Protein AF-A0A7S0AFQ0-F1 (afdb_monomer_lite)

InterPro domains:
  IPR011057 Mss4-like superfamily [SSF51316] (82-168)

Sequence (313 aa):
MTTTLLPALLSLLVLAADVSAAGQQQCYGIDPQPDLVNFLGAELSYDTADHICCHNHRLAEYRGYLEAPEVRLFDKLDPTVEHVFYDSVCGLPLFVAPRGRTFEEFQEESIHHGWPSFRPAEIISENVIIHDDGRMESRCKTHLGHNLPKGGVDRYCIDLVCIAGAPLTTDDAMYKSLVSAGAPIGVVEQDDMMNGSGGDGDMNDPYEKGNLGGVITADQLDTETYVSSAEEFSGKYNDWKRNVAIAAATVGSLLVVLFAFFCFRKKCSKKKKPDNAGMAARKSVVAVGEEEGKMLPEETNDDSSGTHSNEDV

Foldseek 3Di:
DDDDDDDPPPPPPPPPVPPDDPPQAALSPFAFDPCLCCQLNAGDDSVQLRCQFGVDQPDAPDFQPCVPPSRVPLVSDDQVAWDFFAFRGQQFTFWTPDDPDGSVVQVVVCNVRRARKDFLFTGQVLQWDQDLVQWIAGLSNTTFQGFDDDPQFTIGGGHSSRRRHHFDDPPDPSVVVCVVSVRQQDPPPPPPVPDDDDDPDDPDDPPPPDDPDHGQGPVRDDPVPDGRPGDRGPVSDPCVVVVVVVVVVVVVVVVVVVVVVVVVVVVVVVPDDDDDDDDDDDDDDDDDDDDDDDDDDDDYYDDDDDDDDDDDD

Structure (mmCIF, N/CA/C/O backbone):
data_AF-A0A7S0AFQ0-F1
#
_entry.id   AF-A0A7S0AFQ0-F1
#
loop_
_atom_site.group_PDB
_atom_site.id
_atom_site.type_symbol
_atom_site.label_atom_id
_atom_site.label_alt_id
_atom_site.label_comp_id
_atom_site.label_asym_id
_atom_site.label_entity_id
_atom_site.label_seq_id
_atom_site.pdbx_PDB_ins_code
_atom_site.Cartn_x
_atom_site.Cartn_y
_atom_site.Cartn_z
_atom_site.occupancy
_atom_site.B_iso_or_equiv
_atom_site.auth_seq_id
_atom_site.auth_comp_id
_atom_site.auth_asym_id
_atom_site.auth_atom_id
_atom_site.pdbx_PDB_model_num
ATOM 1 N N . MET A 1 1 ? 61.615 49.479 29.507 1.00 41.25 1 MET A N 1
ATOM 2 C CA . MET A 1 1 ? 60.541 49.694 28.514 1.00 41.25 1 MET A CA 1
ATOM 3 C C . MET A 1 1 ? 60.411 48.399 27.726 1.00 41.25 1 MET A C 1
ATOM 5 O O . MET A 1 1 ? 61.236 48.126 26.875 1.00 41.25 1 MET A O 1
ATOM 9 N N . THR A 1 2 ? 59.714 47.422 28.309 1.00 45.31 2 THR A N 1
ATOM 10 C CA . THR A 1 2 ? 58.357 46.999 27.897 1.00 45.31 2 THR A CA 1
ATOM 11 C C . THR A 1 2 ? 58.353 46.343 26.522 1.00 45.31 2 THR A C 1
ATOM 13 O O . THR A 1 2 ? 58.311 47.034 25.513 1.00 45.31 2 THR A O 1
ATOM 16 N N . THR A 1 3 ? 58.357 45.013 26.498 1.00 41.47 3 THR A N 1
ATOM 17 C CA . THR A 1 3 ? 57.755 44.215 25.418 1.00 41.47 3 THR A CA 1
ATOM 18 C C . THR A 1 3 ? 57.553 42.796 25.942 1.00 41.47 3 THR A C 1
ATOM 20 O O . THR A 1 3 ? 58.378 41.903 25.796 1.00 41.47 3 THR A O 1
ATOM 23 N N . THR A 1 4 ? 56.444 42.627 26.656 1.00 44.38 4 THR A N 1
ATOM 24 C CA . THR A 1 4 ? 55.812 41.337 26.924 1.00 44.38 4 THR A CA 1
ATOM 25 C C . THR A 1 4 ? 55.301 40.783 25.596 1.00 44.38 4 THR A C 1
ATOM 27 O O . THR A 1 4 ? 54.376 41.349 25.014 1.00 44.38 4 THR A O 1
ATOM 30 N N . LEU A 1 5 ? 55.922 39.720 25.089 1.00 48.22 5 LEU A N 1
ATOM 31 C CA . LEU A 1 5 ? 55.418 38.975 23.936 1.00 48.22 5 LEU A CA 1
ATOM 32 C C . LEU A 1 5 ? 54.303 38.035 24.406 1.00 48.22 5 LEU A C 1
ATOM 34 O O . LEU A 1 5 ? 54.482 37.254 25.339 1.00 48.22 5 LEU A O 1
ATOM 38 N N . LEU A 1 6 ? 53.140 38.205 23.778 1.00 45.25 6 LEU A N 1
ATOM 39 C CA . LEU A 1 6 ? 51.886 37.502 24.023 1.00 45.25 6 LEU A CA 1
ATOM 40 C C . LEU A 1 6 ? 52.049 35.972 23.962 1.00 45.25 6 LEU A C 1
ATOM 42 O O . LEU A 1 6 ? 52.775 35.483 23.093 1.00 45.25 6 LEU A O 1
ATOM 46 N N . PRO A 1 7 ? 51.300 35.195 24.765 1.00 48.00 7 PRO A N 1
ATOM 47 C CA . PRO A 1 7 ? 51.062 33.804 24.425 1.00 48.00 7 PRO A CA 1
ATOM 48 C C . PRO A 1 7 ? 50.131 33.765 23.207 1.00 48.00 7 PRO A C 1
ATOM 50 O O . PRO A 1 7 ? 49.055 34.367 23.204 1.00 48.00 7 PRO A O 1
ATOM 53 N N . ALA A 1 8 ? 50.570 33.077 22.156 1.00 45.72 8 ALA A N 1
ATOM 54 C CA . ALA A 1 8 ? 49.748 32.758 21.002 1.00 45.72 8 ALA A CA 1
ATOM 55 C C . ALA A 1 8 ? 48.558 31.906 21.466 1.00 45.72 8 ALA A C 1
ATOM 57 O O . ALA A 1 8 ? 48.690 30.708 21.712 1.00 45.72 8 ALA A O 1
ATOM 58 N N . LEU A 1 9 ? 47.396 32.545 21.611 1.00 44.84 9 LEU A N 1
ATOM 59 C CA . LEU A 1 9 ? 46.110 31.872 21.710 1.00 44.84 9 LEU A CA 1
ATOM 60 C C . LEU A 1 9 ? 45.817 31.294 20.320 1.00 44.84 9 LEU A C 1
ATOM 62 O O . LEU A 1 9 ? 45.214 31.942 19.464 1.00 44.84 9 LEU A O 1
ATOM 66 N N . LEU A 1 10 ? 46.330 30.092 20.064 1.00 45.00 10 LEU A N 1
ATOM 67 C CA . LEU A 1 10 ? 45.916 29.301 18.918 1.00 45.00 10 LEU A CA 1
ATOM 68 C C . LEU A 1 10 ? 44.452 28.934 19.177 1.00 45.00 10 LEU A C 1
ATOM 70 O O . LEU A 1 10 ? 44.154 28.074 20.004 1.00 45.00 10 LEU A O 1
ATOM 74 N N . SER A 1 11 ? 43.543 29.672 18.539 1.00 45.69 11 SER A N 1
ATOM 75 C CA . SER A 1 11 ? 42.126 29.328 18.494 1.00 45.69 11 SER A CA 1
ATOM 76 C C . SER A 1 11 ? 42.022 27.931 17.902 1.00 45.69 11 SER A C 1
ATOM 78 O O . SER A 1 11 ? 42.238 27.737 16.706 1.00 45.69 11 SER A O 1
ATOM 80 N N . LEU A 1 12 ? 41.750 26.955 18.765 1.00 45.22 12 LEU A N 1
ATOM 81 C CA . LEU A 1 12 ? 41.334 25.628 18.360 1.00 45.22 12 LEU A CA 1
ATOM 82 C C . LEU A 1 12 ? 39.959 25.813 17.719 1.00 45.22 12 LEU A C 1
ATOM 84 O O . LEU A 1 12 ? 38.942 25.906 18.404 1.00 45.22 12 LEU A O 1
ATOM 88 N N . LEU A 1 13 ? 39.953 25.982 16.399 1.00 45.62 13 LEU A N 1
ATOM 89 C CA . LEU A 1 13 ? 38.747 25.943 15.595 1.00 45.62 13 LEU A CA 1
ATOM 90 C C . LEU A 1 13 ? 38.271 24.491 15.662 1.00 45.62 13 LEU A C 1
ATOM 92 O O . LEU A 1 13 ? 38.722 23.635 14.904 1.00 45.62 13 LEU A O 1
ATOM 96 N N . VAL A 1 14 ? 37.449 24.192 16.666 1.00 48.06 14 VAL A N 1
ATOM 97 C CA . VAL A 1 14 ? 36.679 22.957 16.715 1.00 48.06 14 VAL A CA 1
ATOM 98 C C . VAL A 1 14 ? 35.781 23.025 15.488 1.00 48.06 14 VAL A C 1
ATOM 100 O O . VAL A 1 14 ? 34.790 23.752 15.483 1.00 48.06 14 VAL A O 1
ATOM 103 N N . LEU A 1 15 ? 36.155 22.312 14.421 1.00 46.16 15 LEU A N 1
ATOM 104 C CA . LEU A 1 15 ? 35.157 21.810 13.492 1.00 46.16 15 LEU A CA 1
ATOM 105 C C . LEU A 1 15 ? 34.284 20.882 14.334 1.00 46.16 15 LEU A C 1
ATOM 107 O O . LEU A 1 15 ? 34.572 19.696 14.481 1.00 46.16 15 LEU A O 1
ATOM 111 N N . ALA A 1 16 ? 33.240 21.444 14.937 1.00 47.38 16 ALA A N 1
ATOM 112 C CA . ALA A 1 16 ? 32.035 20.681 15.135 1.00 47.38 16 ALA A CA 1
ATOM 113 C C . ALA A 1 16 ? 31.616 20.329 13.710 1.00 47.38 16 ALA A C 1
ATOM 115 O O . ALA A 1 16 ? 31.117 21.176 12.975 1.00 47.38 16 ALA A O 1
ATOM 116 N N . ALA A 1 17 ? 31.966 19.120 13.268 1.00 46.44 17 ALA A N 1
ATOM 117 C CA . ALA A 1 17 ? 31.207 18.514 12.198 1.00 46.44 17 ALA A CA 1
ATOM 118 C C . ALA A 1 17 ? 29.759 18.588 12.678 1.00 46.44 17 ALA A C 1
ATOM 120 O O . ALA A 1 17 ? 29.462 18.112 13.777 1.00 46.44 17 ALA A O 1
ATOM 121 N N . ASP A 1 18 ? 28.920 19.279 11.915 1.00 44.31 18 ASP A N 1
ATOM 122 C CA . ASP A 1 18 ? 27.482 19.289 12.102 1.00 44.31 18 ASP A CA 1
ATOM 123 C C . ASP A 1 18 ? 26.996 17.832 12.054 1.00 44.31 18 ASP A C 1
ATOM 125 O O . ASP A 1 18 ? 26.604 17.314 11.016 1.00 44.31 18 ASP A O 1
ATOM 129 N N . VAL A 1 19 ? 27.018 17.143 13.195 1.00 44.66 19 VAL A N 1
ATOM 130 C CA . VAL A 1 19 ? 26.149 15.995 13.469 1.00 44.66 19 VAL A CA 1
ATOM 131 C C . VAL A 1 19 ? 24.808 16.597 13.866 1.00 44.66 19 VAL A C 1
ATOM 133 O O . VAL A 1 19 ? 24.338 16.483 14.992 1.00 44.66 19 VAL A O 1
ATOM 136 N N . SER A 1 20 ? 24.240 17.370 12.950 1.00 42.12 20 SER A N 1
ATOM 137 C CA . SER A 1 20 ? 22.929 17.968 13.091 1.00 42.12 20 SER A CA 1
ATOM 138 C C . SER A 1 20 ? 22.160 17.592 11.840 1.00 42.12 20 SER A C 1
ATOM 140 O O . SER A 1 20 ? 22.533 17.965 10.732 1.00 42.12 20 SER A O 1
ATOM 142 N N . ALA A 1 21 ? 21.112 16.799 12.053 1.00 42.53 21 ALA A N 1
ATOM 143 C CA . ALA A 1 21 ? 20.144 16.366 11.056 1.00 42.53 21 ALA A CA 1
ATOM 144 C C . ALA A 1 21 ? 20.659 15.403 9.968 1.00 42.53 21 ALA A C 1
ATOM 146 O O . ALA A 1 21 ? 20.445 15.623 8.780 1.00 42.53 21 ALA A O 1
ATOM 147 N N . ALA A 1 22 ? 21.151 14.226 10.367 1.00 39.53 22 ALA A N 1
ATOM 148 C CA . ALA A 1 22 ? 20.763 13.028 9.620 1.00 39.53 22 ALA A CA 1
ATOM 149 C C . ALA A 1 22 ? 19.279 12.754 9.932 1.00 39.53 22 ALA A C 1
ATOM 151 O O . ALA A 1 22 ? 18.942 11.843 10.684 1.00 39.53 22 ALA A O 1
ATOM 152 N N . GLY A 1 23 ? 18.381 13.610 9.428 1.00 47.19 23 GLY A N 1
ATOM 153 C CA . GLY A 1 23 ? 16.990 13.203 9.272 1.00 47.19 23 GLY A CA 1
ATOM 154 C C . GLY A 1 23 ? 17.042 11.925 8.449 1.00 47.19 23 GLY A C 1
ATOM 155 O O . GLY A 1 23 ? 17.660 11.940 7.387 1.00 47.19 23 GLY A O 1
ATOM 156 N N . GLN A 1 24 ? 16.545 10.811 8.992 1.00 58.72 24 GLN A N 1
ATOM 157 C CA . GLN A 1 24 ? 16.640 9.524 8.307 1.00 58.72 24 GLN A CA 1
ATOM 158 C C . GLN A 1 24 ? 16.081 9.699 6.895 1.00 58.72 24 GLN A C 1
ATOM 160 O O . GLN A 1 24 ? 14.909 10.035 6.733 1.00 58.72 24 GLN A O 1
ATOM 165 N N . GLN A 1 25 ? 16.952 9.564 5.894 1.00 73.50 25 GLN A N 1
ATOM 166 C CA . GLN A 1 25 ? 16.576 9.658 4.491 1.00 73.50 25 GLN A CA 1
ATOM 167 C C . GLN A 1 25 ? 15.447 8.652 4.233 1.00 73.50 25 GLN A C 1
ATOM 169 O O . GLN A 1 25 ? 15.472 7.550 4.793 1.00 73.50 25 GLN A O 1
ATOM 174 N N . GLN A 1 26 ? 14.452 9.027 3.420 1.00 85.38 26 GLN A N 1
ATOM 175 C CA . GLN A 1 26 ? 13.443 8.073 2.953 1.00 85.38 26 GLN A CA 1
ATOM 176 C C . GLN A 1 26 ? 14.132 6.821 2.407 1.00 85.38 26 GLN A C 1
ATOM 178 O O . GLN A 1 26 ? 15.246 6.891 1.879 1.00 85.38 26 GLN A O 1
ATOM 183 N N . CYS A 1 27 ? 13.492 5.672 2.597 1.00 88.50 27 CYS A N 1
ATOM 184 C CA . CYS A 1 27 ? 14.033 4.379 2.183 1.00 88.50 27 CYS A CA 1
ATOM 185 C C . CYS A 1 27 ? 15.407 4.014 2.787 1.00 88.50 27 CYS A C 1
ATOM 187 O O . CYS A 1 27 ? 16.085 3.135 2.268 1.00 88.50 27 CYS A O 1
ATOM 189 N N . TYR A 1 28 ? 15.877 4.700 3.840 1.00 85.00 28 TYR A N 1
ATOM 190 C CA . TYR A 1 28 ? 17.253 4.573 4.353 1.00 85.00 28 TYR A CA 1
ATOM 191 C C . TYR A 1 28 ? 18.344 4.846 3.298 1.00 85.00 28 TYR A C 1
ATOM 193 O O . TYR A 1 28 ? 19.480 4.397 3.447 1.00 85.00 28 TYR A O 1
ATOM 201 N N . GLY A 1 29 ? 18.009 5.593 2.238 1.00 83.69 29 GLY A N 1
ATOM 202 C CA . GLY A 1 29 ? 18.901 5.822 1.098 1.00 83.69 29 GLY A CA 1
ATOM 203 C C . GLY A 1 29 ? 19.112 4.590 0.210 1.00 83.69 29 GLY A C 1
ATOM 204 O O . GLY A 1 29 ? 20.108 4.532 -0.506 1.00 83.69 29 GLY A O 1
ATOM 205 N N . ILE A 1 30 ? 18.218 3.602 0.292 1.00 85.88 30 ILE A N 1
ATOM 206 C CA . ILE A 1 30 ? 18.196 2.417 -0.567 1.00 85.88 30 ILE A CA 1
ATOM 207 C C . ILE A 1 30 ? 17.199 2.665 -1.699 1.00 85.88 30 ILE A C 1
ATOM 209 O O . ILE A 1 30 ? 16.077 3.105 -1.453 1.00 85.88 30 ILE A O 1
ATOM 213 N N . ASP A 1 31 ? 17.615 2.365 -2.925 1.00 91.44 31 ASP A N 1
ATOM 214 C CA . ASP A 1 31 ? 16.763 2.495 -4.104 1.00 91.44 31 ASP A CA 1
ATOM 215 C C . ASP A 1 31 ? 15.712 1.367 -4.160 1.00 91.44 31 ASP A C 1
ATOM 217 O O . ASP A 1 31 ? 15.938 0.281 -3.608 1.00 91.44 31 ASP A O 1
ATOM 221 N N . PRO A 1 32 ? 14.578 1.567 -4.854 1.00 95.19 32 PRO A N 1
ATOM 222 C CA . PRO A 1 32 ? 13.630 0.490 -5.111 1.00 95.19 32 PRO A CA 1
ATOM 223 C C . PRO A 1 32 ? 14.275 -0.719 -5.804 1.00 95.19 32 PRO A C 1
ATOM 225 O O . PRO A 1 32 ? 15.219 -0.604 -6.586 1.00 95.19 32 PRO A O 1
ATOM 228 N N . GLN A 1 33 ? 13.733 -1.906 -5.552 1.00 94.50 33 GLN A N 1
ATOM 229 C CA . GLN A 1 33 ? 14.203 -3.148 -6.147 1.00 94.50 33 GLN A CA 1
ATOM 230 C C . GLN A 1 33 ? 14.062 -3.101 -7.675 1.00 94.50 33 GLN A C 1
ATOM 232 O O . GLN A 1 33 ? 12.959 -2.882 -8.178 1.00 94.50 33 GLN A O 1
ATOM 237 N N . PRO A 1 34 ? 15.126 -3.391 -8.444 1.00 93.50 34 PRO A N 1
ATOM 238 C CA . PRO A 1 34 ? 15.059 -3.378 -9.905 1.00 93.50 34 PRO A CA 1
ATOM 239 C C . PRO A 1 34 ? 13.988 -4.307 -10.488 1.00 93.50 34 PRO A C 1
ATOM 241 O O . PRO A 1 34 ? 13.440 -4.017 -11.547 1.00 93.50 34 PRO A O 1
ATOM 244 N N . ASP A 1 35 ? 13.662 -5.399 -9.791 1.00 91.56 35 ASP A N 1
ATOM 245 C CA . ASP A 1 35 ? 12.692 -6.396 -10.250 1.00 91.56 35 ASP A CA 1
ATOM 246 C C . ASP A 1 35 ? 11.233 -5.907 -10.196 1.00 91.56 35 ASP A C 1
ATOM 248 O O . ASP A 1 35 ? 10.383 -6.489 -10.876 1.00 91.56 35 ASP A O 1
ATOM 252 N N . LEU A 1 36 ? 10.935 -4.800 -9.492 1.00 93.44 36 LEU A N 1
ATOM 253 C CA . LEU A 1 36 ? 9.582 -4.218 -9.436 1.00 93.44 36 LEU A CA 1
ATOM 254 C C . LEU A 1 36 ? 9.038 -3.864 -10.823 1.00 93.44 36 LEU A C 1
ATOM 256 O O . LEU A 1 36 ? 7.827 -3.834 -11.037 1.00 93.44 36 LEU A O 1
ATOM 260 N N . VAL A 1 37 ? 9.931 -3.613 -11.789 1.00 94.75 37 VAL A N 1
ATOM 261 C CA . VAL A 1 37 ? 9.551 -3.275 -13.167 1.00 94.75 37 VAL A CA 1
ATOM 262 C C . VAL A 1 37 ? 8.826 -4.420 -13.869 1.00 94.75 37 VAL A C 1
ATOM 264 O O . VAL A 1 37 ? 8.184 -4.171 -14.878 1.00 94.75 37 VAL A O 1
ATOM 267 N N . ASN A 1 38 ? 8.906 -5.649 -13.343 1.00 93.12 38 ASN A N 1
ATOM 268 C CA . ASN A 1 38 ? 8.217 -6.838 -13.847 1.00 93.12 38 ASN A CA 1
ATOM 269 C C . ASN A 1 38 ? 7.336 -7.482 -12.762 1.00 93.12 38 ASN A C 1
ATOM 271 O O . ASN A 1 38 ? 7.417 -8.685 -12.495 1.00 93.12 38 ASN A O 1
ATOM 275 N N . PHE A 1 39 ? 6.473 -6.696 -12.128 1.00 93.94 39 PHE A N 1
ATOM 276 C CA . PHE A 1 39 ? 5.606 -7.162 -11.050 1.00 93.94 39 PHE A CA 1
ATOM 277 C C . PHE A 1 39 ? 4.451 -8.033 -11.566 1.00 93.94 39 PHE A C 1
ATOM 279 O O . PHE A 1 39 ? 3.552 -7.542 -12.237 1.00 93.94 39 PHE A O 1
ATOM 286 N N . LEU A 1 40 ? 4.450 -9.341 -11.278 1.00 91.19 40 LEU A N 1
ATOM 287 C CA . LEU A 1 40 ? 3.415 -10.288 -11.749 1.00 91.19 40 LEU A CA 1
ATOM 288 C C . LEU A 1 40 ? 3.211 -10.272 -13.284 1.00 91.19 40 LEU A C 1
ATOM 290 O O . LEU A 1 40 ? 2.134 -10.576 -13.801 1.00 91.19 40 LEU A O 1
ATOM 294 N N . GLY A 1 41 ? 4.248 -9.891 -14.036 1.00 89.69 41 GLY A N 1
ATOM 295 C CA . GLY A 1 41 ? 4.168 -9.687 -15.485 1.00 89.69 41 GLY A CA 1
ATOM 296 C C . GLY A 1 41 ? 3.432 -8.409 -15.916 1.00 89.69 41 GLY A C 1
ATOM 297 O O . GLY A 1 41 ? 3.010 -8.324 -17.073 1.00 89.69 41 GLY A O 1
ATOM 298 N N . ALA A 1 42 ? 3.214 -7.459 -15.005 1.00 91.69 42 ALA A N 1
ATOM 299 C CA . ALA A 1 42 ? 2.949 -6.051 -15.290 1.00 91.69 42 ALA A CA 1
ATOM 300 C C . ALA A 1 42 ? 4.276 -5.300 -15.468 1.00 91.69 42 ALA A C 1
ATOM 302 O O . ALA A 1 42 ? 5.232 -5.563 -14.737 1.00 91.69 42 ALA A O 1
ATOM 303 N N . GLU A 1 43 ? 4.321 -4.363 -16.414 1.00 94.69 43 GLU A N 1
ATOM 304 C CA . GLU A 1 43 ? 5.491 -3.508 -16.630 1.00 94.69 43 GLU A CA 1
ATOM 305 C C . GLU A 1 43 ? 5.320 -2.196 -15.855 1.00 94.69 43 GLU A C 1
ATOM 307 O O . GLU A 1 43 ? 4.470 -1.375 -16.201 1.00 94.69 43 GLU A O 1
ATOM 312 N N . LEU A 1 44 ? 6.104 -2.007 -14.788 1.00 96.44 44 LEU A N 1
ATOM 313 C CA . LEU A 1 44 ? 6.048 -0.805 -13.949 1.00 96.44 44 LEU A CA 1
ATOM 314 C C . LEU A 1 44 ? 7.217 0.153 -14.239 1.00 96.44 44 LEU A C 1
ATOM 316 O O . LEU A 1 44 ? 8.334 -0.259 -14.547 1.00 96.44 44 LEU A O 1
ATOM 320 N N . SER A 1 45 ? 6.980 1.456 -14.089 1.00 96.75 45 SER A N 1
ATOM 321 C CA . SER A 1 45 ? 7.989 2.508 -14.211 1.00 96.75 45 SER A CA 1
ATOM 322 C C . SER A 1 45 ? 8.891 2.573 -12.975 1.00 96.75 45 SER A C 1
ATOM 324 O O . SER A 1 45 ? 8.461 3.002 -11.904 1.00 96.75 45 SER A O 1
ATOM 326 N N . TYR A 1 46 ? 10.168 2.222 -13.156 1.00 96.75 46 TYR A N 1
ATOM 327 C CA . TYR A 1 46 ? 11.194 2.381 -12.122 1.00 96.75 46 TYR A CA 1
ATOM 328 C C . TYR A 1 46 ? 11.341 3.839 -11.677 1.00 96.75 46 TYR A C 1
ATOM 330 O O . TYR A 1 46 ? 11.322 4.108 -10.486 1.00 96.75 46 TYR A O 1
ATOM 338 N N . ASP A 1 47 ? 11.411 4.788 -12.616 1.00 95.75 47 ASP A N 1
ATOM 339 C CA . ASP A 1 47 ? 11.546 6.217 -12.293 1.00 95.75 47 ASP A CA 1
ATOM 340 C C . ASP A 1 47 ? 10.364 6.730 -11.457 1.00 95.75 47 ASP A C 1
ATOM 342 O O . ASP A 1 47 ? 10.528 7.567 -10.570 1.00 95.75 47 ASP A O 1
ATOM 346 N N . THR A 1 48 ? 9.159 6.208 -11.717 1.00 96.06 48 THR A N 1
ATOM 347 C CA . THR A 1 48 ? 7.981 6.519 -10.898 1.00 96.06 48 THR A CA 1
ATOM 348 C C . THR A 1 48 ? 8.128 5.924 -9.502 1.00 96.06 48 THR A C 1
ATOM 350 O O . THR A 1 48 ? 7.859 6.625 -8.533 1.00 96.06 48 THR A O 1
ATOM 353 N N . ALA A 1 49 ? 8.591 4.677 -9.374 1.00 96.50 49 ALA A N 1
ATOM 354 C CA . ALA A 1 49 ? 8.853 4.057 -8.075 1.00 96.50 49 ALA A CA 1
ATOM 355 C C . ALA A 1 49 ? 9.920 4.826 -7.277 1.00 96.50 49 ALA A C 1
ATOM 357 O O . ALA A 1 49 ? 9.688 5.185 -6.126 1.00 96.50 49 ALA A O 1
ATOM 358 N N . ASP A 1 50 ? 11.054 5.146 -7.900 1.00 95.44 50 ASP A N 1
ATOM 359 C CA . ASP A 1 50 ? 12.149 5.894 -7.277 1.00 95.44 50 ASP A CA 1
ATOM 360 C C . ASP A 1 50 ? 11.673 7.261 -6.779 1.00 95.44 50 ASP A C 1
ATOM 362 O O . ASP A 1 50 ? 11.920 7.651 -5.633 1.00 95.44 50 ASP A O 1
ATOM 366 N N . HIS A 1 51 ? 10.896 7.967 -7.601 1.00 94.81 51 HIS A N 1
ATOM 367 C CA . HIS A 1 51 ? 10.356 9.258 -7.216 1.00 94.81 51 HIS A CA 1
ATOM 368 C C . HIS A 1 51 ? 9.299 9.154 -6.108 1.00 94.81 51 HIS A C 1
ATOM 370 O O . HIS A 1 51 ? 9.402 9.851 -5.098 1.00 94.81 51 HIS A O 1
ATOM 376 N N . ILE A 1 52 ? 8.278 8.313 -6.292 1.00 95.81 52 ILE A N 1
ATOM 377 C CA . ILE A 1 52 ? 7.101 8.260 -5.416 1.00 95.81 52 ILE A CA 1
ATOM 378 C C . ILE A 1 52 ? 7.428 7.604 -4.077 1.00 95.81 52 ILE A C 1
ATOM 380 O O . ILE A 1 52 ? 7.017 8.134 -3.045 1.00 95.81 52 ILE A O 1
ATOM 384 N N . CYS A 1 53 ? 8.186 6.509 -4.077 1.00 95.75 53 CYS A N 1
ATOM 385 C CA . CYS A 1 53 ? 8.427 5.714 -2.878 1.00 95.75 53 CYS A CA 1
ATOM 386 C C . CYS A 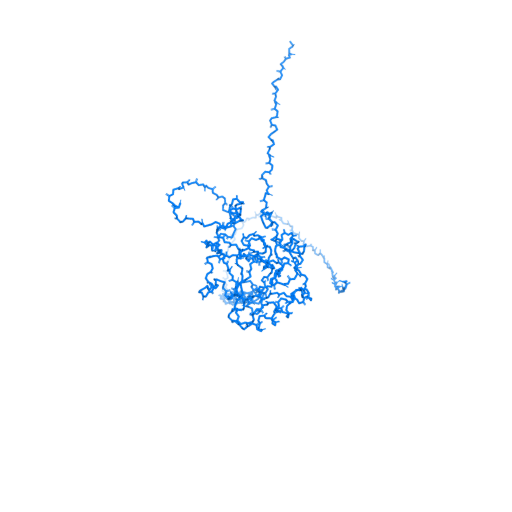1 53 ? 9.547 6.297 -2.001 1.00 95.75 53 CYS A C 1
ATOM 388 O O . CYS A 1 53 ? 9.444 6.239 -0.774 1.00 95.75 53 CYS A O 1
ATOM 390 N N . CYS A 1 54 ? 10.585 6.895 -2.605 1.00 92.69 54 CYS A N 1
ATOM 391 C CA . CYS A 1 54 ? 11.802 7.310 -1.890 1.00 92.69 54 CYS A CA 1
ATOM 392 C C . CYS A 1 54 ? 12.140 8.802 -1.960 1.00 92.69 54 CYS A C 1
ATOM 394 O O . CYS A 1 54 ? 13.001 9.258 -1.211 1.00 92.69 54 CYS A O 1
ATOM 396 N N . HIS A 1 55 ? 11.465 9.587 -2.801 1.00 90.00 55 HIS A N 1
ATOM 397 C CA . HIS A 1 55 ? 11.766 11.015 -2.974 1.00 90.00 55 HIS A CA 1
ATOM 398 C C . HIS A 1 55 ? 10.515 11.901 -2.908 1.00 90.00 55 HIS A C 1
ATOM 400 O O . HIS A 1 55 ? 10.487 13.015 -3.443 1.00 90.00 55 HIS A O 1
ATOM 406 N N . ASN A 1 56 ? 9.468 11.410 -2.245 1.00 84.88 56 ASN A N 1
ATOM 407 C CA . ASN A 1 56 ? 8.184 12.074 -2.137 1.00 84.88 56 ASN A CA 1
ATOM 408 C C . ASN A 1 56 ? 7.433 11.664 -0.855 1.00 84.88 56 ASN A C 1
ATOM 410 O O . ASN A 1 56 ? 7.436 10.511 -0.439 1.00 84.88 56 ASN A O 1
ATOM 414 N N . HIS A 1 57 ? 6.750 12.635 -0.244 1.00 78.69 57 HIS A N 1
ATOM 415 C CA . HIS A 1 57 ? 5.922 12.443 0.955 1.00 78.69 57 HIS A CA 1
ATOM 416 C C . HIS A 1 57 ? 4.482 12.951 0.790 1.00 78.69 57 HIS A C 1
ATOM 418 O O . HIS A 1 57 ? 3.745 13.008 1.774 1.00 78.69 57 HIS A O 1
ATOM 424 N N . ARG A 1 58 ? 4.101 13.439 -0.397 1.00 74.44 58 ARG A N 1
ATOM 425 C CA . ARG A 1 58 ? 2.840 14.178 -0.594 1.00 74.44 58 ARG A CA 1
ATOM 426 C C . ARG A 1 58 ? 2.063 13.767 -1.833 1.00 74.44 58 ARG A C 1
ATOM 428 O O . ARG A 1 58 ? 0.839 13.824 -1.816 1.00 74.44 58 ARG A O 1
ATOM 435 N N . LEU A 1 59 ? 2.760 13.458 -2.916 1.00 76.94 59 LEU A N 1
ATOM 436 C CA . LEU A 1 59 ? 2.151 13.050 -4.173 1.00 76.94 59 LEU A CA 1
ATOM 437 C C . LEU A 1 59 ? 1.948 11.535 -4.191 1.00 76.94 59 LEU A C 1
ATOM 439 O O . LEU A 1 59 ? 2.450 10.830 -3.328 1.00 76.94 59 LEU A O 1
ATOM 443 N N . ALA A 1 60 ? 1.193 11.066 -5.165 1.00 88.75 60 ALA A N 1
ATOM 444 C CA . ALA A 1 60 ? 1.006 9.655 -5.456 1.00 88.75 60 ALA A CA 1
ATOM 445 C C . ALA A 1 60 ? 1.411 9.430 -6.916 1.00 88.75 60 ALA A C 1
ATOM 447 O O . ALA A 1 60 ? 1.530 10.394 -7.689 1.00 88.75 60 ALA A O 1
ATOM 448 N N . GLU A 1 61 ? 1.573 8.177 -7.322 1.00 92.94 61 GLU A N 1
ATOM 449 C CA . GLU A 1 61 ? 1.501 7.827 -8.738 1.00 92.94 61 GLU A CA 1
ATOM 450 C C . GLU A 1 61 ? 0.164 8.320 -9.326 1.00 92.94 61 GLU A C 1
ATOM 452 O O . GLU A 1 61 ? -0.808 8.571 -8.605 1.00 92.94 61 GLU A O 1
ATOM 457 N N . TYR A 1 62 ? 0.086 8.516 -10.642 1.00 95.19 62 TYR A N 1
ATOM 458 C CA . TYR A 1 62 ? -1.120 9.103 -11.223 1.00 95.19 62 TYR A CA 1
ATOM 459 C C . TYR A 1 62 ? -2.341 8.175 -11.080 1.00 95.19 62 TYR A C 1
ATOM 461 O O . TYR A 1 62 ? -2.246 6.950 -11.142 1.00 95.19 62 TYR A O 1
ATOM 469 N N . ARG A 1 63 ? -3.528 8.776 -10.942 1.00 96.94 63 ARG A N 1
ATOM 470 C CA . ARG A 1 63 ? -4.788 8.037 -10.796 1.00 96.94 63 ARG A CA 1
ATOM 471 C C . ARG A 1 63 ? -5.036 7.116 -11.994 1.00 96.94 63 ARG A C 1
ATOM 473 O O . ARG A 1 63 ? -5.129 7.598 -13.121 1.00 96.94 63 ARG A O 1
ATOM 480 N N . GLY A 1 64 ? -5.281 5.835 -11.733 1.00 97.00 64 GLY A N 1
ATOM 481 C CA . GLY A 1 64 ? -5.571 4.834 -12.762 1.00 97.00 64 GLY A CA 1
ATOM 482 C C . GLY A 1 64 ? -4.325 4.149 -13.318 1.00 97.00 64 GLY A C 1
ATOM 483 O O . GLY A 1 64 ? -4.448 3.381 -14.267 1.00 97.00 64 GLY A O 1
ATOM 484 N N . TYR A 1 65 ? -3.145 4.372 -12.728 1.00 97.12 65 TYR A N 1
ATOM 485 C CA . TYR A 1 65 ? -1.921 3.660 -13.101 1.00 97.12 65 TYR A CA 1
ATOM 486 C C . TYR A 1 65 ? -2.096 2.133 -13.062 1.00 97.12 65 TYR A C 1
ATOM 488 O O . TYR A 1 65 ? -1.683 1.439 -13.985 1.00 97.12 65 TYR A O 1
ATOM 496 N N . LEU A 1 66 ? -2.831 1.614 -12.070 1.00 97.38 66 LEU A N 1
ATOM 497 C CA . LEU A 1 66 ? -3.172 0.189 -11.960 1.00 97.38 66 LEU A CA 1
ATOM 498 C C . LEU A 1 66 ? -3.956 -0.372 -13.167 1.00 97.38 66 LEU A C 1
ATOM 500 O O . LEU A 1 66 ? -3.956 -1.582 -13.389 1.00 97.38 66 LEU A O 1
ATOM 504 N N . GLU A 1 67 ? -4.642 0.489 -13.925 1.00 97.69 67 GLU A N 1
ATOM 505 C CA . GLU A 1 67 ? -5.458 0.140 -15.099 1.00 97.69 67 GLU A CA 1
ATOM 506 C C . GLU A 1 67 ? -4.725 0.397 -16.422 1.00 97.69 67 GLU A C 1
ATOM 508 O O . GLU A 1 67 ? -5.249 0.056 -17.487 1.00 97.69 67 GLU A O 1
ATOM 513 N N . ALA A 1 68 ? -3.530 0.996 -16.382 1.00 97.19 68 ALA A N 1
ATOM 514 C CA . ALA A 1 68 ? -2.758 1.282 -17.582 1.00 97.19 68 ALA A CA 1
ATOM 515 C C . ALA A 1 68 ? -2.528 -0.013 -18.392 1.00 97.19 68 ALA A C 1
ATOM 517 O O . ALA A 1 68 ? -2.345 -1.073 -17.786 1.00 97.19 68 ALA A O 1
ATOM 518 N N . PRO A 1 69 ? -2.554 0.020 -19.740 1.00 96.00 69 PRO A N 1
ATOM 519 C CA . PRO A 1 69 ? -2.497 -1.185 -20.581 1.00 96.00 69 PRO A CA 1
ATOM 520 C C . PRO A 1 69 ? -1.317 -2.133 -20.300 1.00 96.00 69 PRO A C 1
ATOM 522 O O . PRO A 1 69 ? -1.458 -3.358 -20.411 1.00 96.00 69 PRO A O 1
ATOM 525 N N . GLU A 1 70 ? -0.172 -1.563 -19.941 1.00 93.56 70 GLU A N 1
ATOM 526 C CA . GLU A 1 70 ? 1.072 -2.233 -19.563 1.00 93.56 70 GLU A CA 1
ATOM 527 C C . GLU A 1 70 ? 1.044 -2.800 -18.132 1.00 93.56 70 GLU A C 1
ATOM 529 O O . GLU A 1 70 ? 1.713 -3.796 -17.848 1.00 93.56 70 GLU A O 1
ATOM 534 N N . VAL A 1 71 ? 0.203 -2.231 -17.263 1.00 96.56 71 VAL A N 1
ATOM 535 C CA . VAL A 1 71 ? 0.050 -2.636 -15.864 1.00 96.56 71 VAL A CA 1
ATOM 536 C C . VAL A 1 71 ? -1.072 -3.664 -15.711 1.00 96.56 71 VAL A C 1
ATOM 538 O O . VAL A 1 71 ? -0.808 -4.836 -15.436 1.00 96.56 71 VAL A O 1
ATOM 541 N N . ARG A 1 72 ? -2.327 -3.240 -15.925 1.00 96.94 72 ARG A N 1
ATOM 542 C CA . ARG A 1 72 ? -3.560 -4.036 -15.764 1.00 96.94 72 ARG A CA 1
ATOM 543 C C . ARG A 1 72 ? -3.515 -4.957 -14.542 1.00 96.94 72 ARG A C 1
ATOM 545 O O . ARG A 1 72 ? -3.661 -6.168 -14.679 1.00 96.94 72 ARG A O 1
ATOM 552 N N . LEU A 1 73 ? -3.306 -4.386 -13.355 1.00 97.69 73 LEU A N 1
ATOM 553 C CA . LEU A 1 73 ? -3.052 -5.116 -12.105 1.00 97.69 73 LEU A CA 1
ATOM 554 C C . LEU A 1 73 ? -4.017 -6.293 -11.895 1.00 97.69 73 LEU A C 1
ATOM 556 O O . LEU A 1 73 ? -3.590 -7.417 -11.648 1.00 97.69 73 LEU A O 1
ATOM 560 N N . PHE A 1 74 ? -5.320 -6.046 -12.037 1.00 98.06 74 PHE A N 1
ATOM 561 C CA . PHE A 1 74 ? -6.347 -7.056 -11.778 1.00 98.06 74 PHE A CA 1
ATOM 562 C C . PHE A 1 74 ? -6.421 -8.168 -12.834 1.00 98.06 74 PHE A C 1
ATOM 564 O O . PHE A 1 74 ? -6.955 -9.229 -12.537 1.00 98.06 74 PHE A O 1
ATOM 571 N N . ASP A 1 75 ? -5.816 -7.988 -14.013 1.00 97.50 75 ASP A N 1
ATOM 572 C CA . ASP A 1 75 ? -5.640 -9.073 -14.988 1.00 97.50 75 ASP A CA 1
ATOM 573 C C . ASP A 1 75 ? -4.482 -10.011 -14.600 1.00 97.50 75 ASP A C 1
ATOM 575 O O . ASP A 1 75 ? -4.347 -11.096 -15.171 1.00 97.50 75 ASP A O 1
ATOM 579 N N . LYS A 1 76 ? -3.602 -9.579 -13.684 1.00 96.69 76 LYS A N 1
ATOM 580 C CA . LYS A 1 76 ? -2.418 -10.331 -13.233 1.00 96.69 76 LYS A CA 1
ATOM 581 C C . LYS A 1 76 ? -2.663 -11.123 -11.956 1.00 96.69 76 LYS A C 1
ATOM 583 O O . LYS A 1 76 ? -1.959 -12.097 -11.704 1.00 96.69 76 LYS A O 1
ATOM 588 N N . LEU A 1 77 ? -3.633 -10.700 -11.152 1.00 97.06 77 LEU A N 1
ATOM 589 C CA . LEU A 1 77 ? -3.977 -11.352 -9.895 1.00 97.06 77 LEU A CA 1
ATOM 590 C C . LEU A 1 77 ? -4.917 -12.536 -10.145 1.00 97.06 77 LEU A C 1
ATOM 592 O O . LEU A 1 77 ? -5.859 -12.450 -10.930 1.00 97.06 77 LEU A O 1
ATOM 596 N N . ASP A 1 78 ? -4.680 -13.640 -9.441 1.00 96.88 78 ASP A N 1
ATOM 597 C CA . ASP A 1 78 ? -5.620 -14.760 -9.390 1.00 96.88 78 ASP A CA 1
ATOM 598 C C . ASP A 1 78 ? -6.790 -14.395 -8.453 1.00 96.88 78 ASP A C 1
ATOM 600 O O . ASP A 1 78 ? -6.555 -14.170 -7.263 1.00 96.88 78 ASP A O 1
ATOM 604 N N . PRO A 1 79 ? -8.043 -14.346 -8.943 1.00 97.50 79 PRO A N 1
ATOM 605 C CA . PRO A 1 79 ? -9.195 -13.925 -8.148 1.00 97.50 79 PRO A CA 1
ATOM 606 C C . PRO A 1 79 ? -9.634 -14.946 -7.087 1.00 97.50 79 PRO A C 1
ATOM 608 O O . PRO A 1 79 ? -10.576 -14.685 -6.338 1.00 97.50 79 PRO A O 1
ATOM 611 N N . THR A 1 80 ? -9.014 -16.129 -7.049 1.00 97.12 80 THR A N 1
ATOM 612 C CA . THR A 1 80 ? -9.400 -17.243 -6.171 1.00 97.12 80 THR A CA 1
ATOM 613 C C . THR A 1 80 ? -8.542 -17.374 -4.916 1.00 97.12 80 THR A C 1
ATOM 615 O O . THR A 1 80 ? -8.874 -18.177 -4.042 1.00 97.12 80 THR A O 1
ATOM 618 N N . VAL A 1 81 ? -7.472 -16.586 -4.807 1.00 96.31 81 VAL A N 1
ATOM 619 C CA . VAL A 1 81 ? -6.517 -16.631 -3.694 1.00 96.31 81 VAL A CA 1
ATOM 620 C C . VAL A 1 81 ? -6.253 -15.237 -3.136 1.00 96.31 81 VAL A C 1
ATOM 622 O O . VAL A 1 81 ? -6.503 -14.223 -3.790 1.00 96.31 81 VAL A O 1
ATOM 625 N N . GLU A 1 82 ? -5.723 -15.194 -1.919 1.00 97.50 82 GLU A N 1
ATOM 626 C CA . GLU A 1 82 ? -5.162 -13.973 -1.353 1.00 97.50 82 GLU A CA 1
ATOM 627 C C . GLU A 1 82 ? -3.734 -13.761 -1.869 1.00 97.50 82 GLU A C 1
ATOM 629 O O . GLU A 1 82 ? -2.956 -14.707 -2.003 1.00 97.50 82 GLU A O 1
ATOM 634 N N . HIS A 1 83 ? -3.384 -12.506 -2.131 1.00 97.75 83 HIS A N 1
ATOM 635 C CA . HIS A 1 83 ? -2.064 -12.086 -2.587 1.00 97.75 83 HIS A CA 1
ATOM 636 C C . HIS A 1 83 ? -1.377 -11.273 -1.505 1.00 97.75 83 HIS A C 1
ATOM 638 O O . HIS A 1 83 ? -2.002 -10.413 -0.880 1.00 97.75 83 HIS A O 1
ATOM 644 N N . VAL A 1 84 ? -0.081 -11.521 -1.319 1.00 98.25 84 VAL A N 1
ATOM 645 C CA . VAL A 1 84 ? 0.773 -10.698 -0.463 1.00 98.25 84 VAL A CA 1
ATOM 646 C C . VAL A 1 84 ? 1.446 -9.636 -1.323 1.00 98.25 84 VAL A C 1
ATOM 648 O O . VAL A 1 84 ? 2.075 -9.953 -2.331 1.00 98.25 84 VAL A O 1
ATOM 651 N N . PHE A 1 85 ? 1.319 -8.380 -0.912 1.00 98.50 85 PHE A N 1
ATOM 652 C CA . PHE A 1 85 ? 1.982 -7.242 -1.535 1.00 98.50 85 PHE A CA 1
ATOM 653 C C . PHE A 1 85 ? 3.155 -6.806 -0.662 1.00 98.50 85 PHE A C 1
ATOM 655 O O . PHE A 1 85 ? 2.995 -6.646 0.553 1.00 98.50 85 PHE A O 1
ATOM 662 N N . TYR A 1 86 ? 4.322 -6.619 -1.273 1.00 98.31 86 TYR A N 1
ATOM 663 C CA . TYR A 1 86 ? 5.579 -6.378 -0.568 1.00 98.31 86 TYR A CA 1
ATOM 664 C C . TYR A 1 86 ? 6.115 -4.984 -0.866 1.00 98.31 86 TYR A C 1
ATOM 666 O O . TYR A 1 86 ? 6.003 -4.497 -1.986 1.00 98.31 86 TYR A O 1
ATOM 674 N N . ASP A 1 87 ? 6.747 -4.368 0.123 1.00 97.88 87 ASP A N 1
ATOM 675 C CA . ASP A 1 87 ? 7.472 -3.110 -0.021 1.00 97.88 87 ASP A CA 1
ATOM 676 C C . ASP A 1 87 ? 8.453 -3.173 -1.199 1.00 97.88 87 ASP A C 1
ATOM 678 O O . ASP A 1 87 ? 9.315 -4.052 -1.242 1.00 97.88 87 ASP A O 1
ATOM 682 N N . SER A 1 88 ? 8.339 -2.244 -2.149 1.00 97.19 88 SER A N 1
ATOM 683 C CA . SER A 1 88 ? 9.173 -2.258 -3.354 1.00 97.19 88 SER A CA 1
ATOM 684 C C . SER A 1 88 ? 10.641 -1.918 -3.118 1.00 97.19 88 SER A C 1
ATOM 686 O O . SER A 1 88 ? 11.449 -2.122 -4.014 1.00 97.19 88 SER A O 1
ATOM 688 N N . VAL A 1 89 ? 11.013 -1.441 -1.934 1.00 94.81 89 VAL A N 1
ATOM 689 C CA . VAL A 1 89 ? 12.397 -1.138 -1.554 1.00 94.81 89 VAL A CA 1
ATOM 690 C C . VAL A 1 89 ? 12.986 -2.311 -0.798 1.00 94.81 89 VAL A C 1
ATOM 692 O O . VAL A 1 89 ? 14.009 -2.873 -1.180 1.00 94.81 89 VAL A O 1
ATOM 695 N N . CYS A 1 90 ? 12.333 -2.699 0.291 1.00 93.31 90 CYS A N 1
ATOM 696 C CA . CYS A 1 90 ? 12.921 -3.634 1.234 1.00 93.31 90 CYS A CA 1
ATOM 697 C C . CYS A 1 90 ? 12.225 -4.983 1.288 1.00 93.31 90 CYS A C 1
ATOM 699 O O . CYS A 1 90 ? 12.666 -5.811 2.062 1.00 93.31 90 CYS A O 1
ATOM 701 N N . GLY A 1 91 ? 11.148 -5.224 0.545 1.00 95.25 91 GLY A N 1
ATOM 702 C CA . GLY A 1 91 ? 10.502 -6.533 0.463 1.00 95.25 91 GLY A CA 1
ATOM 703 C C . GLY A 1 91 ? 9.717 -6.986 1.695 1.00 95.25 91 GLY A C 1
ATOM 704 O O . GLY A 1 91 ? 9.311 -8.146 1.760 1.00 95.25 91 GLY A O 1
ATOM 705 N N . LEU A 1 92 ? 9.484 -6.122 2.686 1.00 95.81 92 LEU A N 1
ATOM 706 C CA . LEU A 1 92 ? 8.602 -6.474 3.800 1.00 95.81 92 LEU A CA 1
ATOM 707 C C . LEU A 1 92 ? 7.171 -6.695 3.302 1.00 95.81 92 LEU A C 1
ATOM 709 O O . LEU A 1 92 ? 6.697 -5.902 2.491 1.00 95.81 92 LEU A O 1
ATOM 713 N N . PRO A 1 93 ? 6.451 -7.723 3.780 1.00 97.56 93 PRO A N 1
ATOM 714 C CA . PRO A 1 93 ? 5.050 -7.894 3.433 1.00 97.56 93 PRO A CA 1
ATOM 715 C C . PRO A 1 93 ? 4.223 -6.770 4.074 1.00 97.56 93 PRO A C 1
ATOM 717 O O . PRO A 1 93 ? 4.331 -6.515 5.272 1.00 97.56 93 PRO A O 1
ATOM 720 N N . LEU A 1 94 ? 3.409 -6.079 3.282 1.00 98.19 94 LEU A N 1
ATOM 721 C CA . LEU A 1 94 ? 2.645 -4.905 3.720 1.00 98.19 94 LEU A CA 1
ATOM 722 C C . LEU A 1 94 ? 1.143 -5.164 3.750 1.00 98.19 94 LEU A C 1
ATOM 724 O O . LEU A 1 94 ? 0.458 -4.673 4.647 1.00 98.19 94 LEU A O 1
ATOM 728 N N . PHE A 1 95 ? 0.634 -5.925 2.780 1.00 98.50 95 PHE A N 1
ATOM 729 C CA . PHE A 1 95 ? -0.794 -6.199 2.656 1.00 98.50 95 PHE A CA 1
ATOM 730 C C . PHE A 1 95 ? -1.060 -7.638 2.226 1.00 98.50 95 PHE A C 1
ATOM 732 O O . PHE A 1 95 ? -0.290 -8.204 1.453 1.00 98.50 95 PHE A O 1
ATOM 739 N N . VAL A 1 96 ? -2.179 -8.195 2.685 1.00 98.19 96 VAL A N 1
ATOM 740 C CA . VAL A 1 96 ? -2.752 -9.461 2.220 1.00 98.19 96 VAL A CA 1
ATOM 741 C C . VAL A 1 96 ? -4.173 -9.189 1.745 1.00 98.19 96 VAL A C 1
ATOM 743 O O . VAL A 1 96 ? -5.025 -8.826 2.553 1.00 98.19 96 VAL A O 1
ATOM 746 N N . ALA A 1 97 ? -4.432 -9.323 0.444 1.00 97.94 97 ALA A N 1
ATOM 747 C CA . ALA A 1 97 ? -5.729 -8.981 -0.141 1.00 97.94 97 ALA A CA 1
ATOM 748 C C . ALA A 1 97 ? -6.138 -9.930 -1.280 1.00 97.94 97 ALA A C 1
ATOM 750 O O . ALA A 1 97 ? -5.271 -10.432 -1.996 1.00 97.94 97 ALA A O 1
ATOM 751 N N . PRO A 1 98 ? -7.446 -10.135 -1.511 1.00 97.75 98 PRO A N 1
ATOM 752 C CA . PRO A 1 98 ? -8.571 -9.597 -0.738 1.00 97.75 98 PRO A CA 1
ATOM 753 C C . PRO A 1 98 ? -8.764 -10.347 0.590 1.00 97.75 98 PRO A C 1
ATOM 755 O O . PRO A 1 98 ? -8.759 -11.570 0.597 1.00 97.75 98 PRO A O 1
ATOM 758 N N . ARG A 1 99 ? -9.003 -9.642 1.702 1.00 95.56 99 ARG A N 1
ATOM 759 C CA . ARG A 1 99 ? -9.274 -10.272 3.011 1.00 95.56 99 ARG A CA 1
ATOM 760 C C . ARG A 1 99 ? -10.462 -9.638 3.712 1.00 95.56 99 ARG A C 1
ATOM 762 O O . ARG A 1 99 ? -10.586 -8.419 3.791 1.00 95.56 99 ARG A O 1
ATOM 769 N N . GLY A 1 100 ? -11.364 -10.478 4.223 1.00 93.75 100 GLY A N 1
ATOM 770 C CA . GLY A 1 100 ? -12.621 -10.020 4.830 1.00 93.75 100 GLY A CA 1
ATOM 771 C C . GLY A 1 100 ? -13.634 -9.456 3.821 1.00 93.75 100 GLY A C 1
ATOM 772 O O . GLY A 1 100 ? -14.646 -8.889 4.226 1.00 93.75 100 GLY A O 1
ATOM 773 N N . ARG A 1 101 ? -13.372 -9.621 2.520 1.00 96.00 101 ARG A N 1
ATOM 774 C CA . ARG A 1 101 ? -14.234 -9.248 1.393 1.00 96.00 101 ARG A CA 1
ATOM 775 C C . ARG A 1 101 ? -13.918 -10.112 0.173 1.00 96.00 101 ARG A C 1
ATOM 777 O O . ARG A 1 101 ? -12.952 -10.871 0.180 1.00 96.00 101 ARG A O 1
ATOM 784 N N . THR A 1 102 ? -14.725 -9.998 -0.871 1.00 98.12 102 THR A N 1
ATOM 785 C CA . THR A 1 102 ? -14.490 -10.673 -2.152 1.00 98.12 102 THR A CA 1
ATOM 786 C C . THR A 1 102 ? -13.415 -9.968 -2.986 1.00 98.12 102 THR A C 1
ATOM 788 O O . THR A 1 102 ? -13.149 -8.777 -2.815 1.00 98.12 102 THR A O 1
ATOM 791 N N . PHE A 1 103 ? -12.823 -10.698 -3.937 1.00 98.56 103 PHE A N 1
ATOM 792 C CA . PHE A 1 103 ? -11.900 -10.123 -4.921 1.00 98.56 103 PHE A CA 1
ATOM 793 C C . PHE A 1 103 ? -12.547 -9.005 -5.742 1.00 98.56 103 PHE A C 1
ATOM 795 O O . PHE A 1 103 ? -11.930 -7.967 -5.963 1.00 98.56 103 PHE A O 1
ATOM 802 N N . GLU A 1 104 ? -13.806 -9.181 -6.143 1.00 98.56 104 GLU A N 1
ATOM 803 C CA . GLU A 1 104 ? -14.521 -8.189 -6.946 1.00 98.56 104 GLU A CA 1
ATOM 804 C C . GLU A 1 104 ? -14.755 -6.885 -6.173 1.00 98.56 104 GLU A C 1
ATOM 806 O O . GLU A 1 104 ? -14.557 -5.809 -6.726 1.00 98.56 104 GLU A O 1
ATOM 811 N N . GLU A 1 105 ? -15.043 -6.955 -4.869 1.00 98.44 105 GLU A N 1
ATOM 812 C CA . GLU A 1 105 ? -15.130 -5.763 -4.013 1.00 98.44 105 GLU A CA 1
ATOM 813 C C . GLU A 1 105 ? -13.777 -5.048 -3.856 1.00 98.44 105 GLU A C 1
ATOM 815 O O . GLU A 1 105 ? -13.737 -3.818 -3.779 1.00 98.44 105 GLU A O 1
ATOM 820 N N . PHE A 1 106 ? -12.662 -5.786 -3.797 1.00 98.56 106 PHE A N 1
ATOM 821 C CA . PHE A 1 106 ? -11.318 -5.192 -3.793 1.00 98.56 106 PHE A CA 1
ATOM 822 C C . PHE A 1 106 ? -11.002 -4.498 -5.120 1.00 98.56 106 PHE A C 1
ATOM 824 O O . PHE A 1 106 ? -10.531 -3.354 -5.129 1.00 98.56 106 PHE A O 1
ATOM 831 N N . GLN A 1 107 ? -11.301 -5.166 -6.231 1.00 98.62 107 GLN A N 1
ATOM 832 C CA . GLN A 1 107 ? -11.095 -4.644 -7.574 1.00 98.62 107 GLN A CA 1
ATOM 833 C C . GLN A 1 107 ? -11.942 -3.398 -7.838 1.00 98.62 107 GLN A C 1
ATOM 835 O O . GLN A 1 107 ? -11.401 -2.364 -8.237 1.00 98.62 107 GLN A O 1
ATOM 840 N N . GLU A 1 108 ? -13.249 -3.467 -7.587 1.00 98.44 108 GLU A N 1
ATOM 841 C CA . GLU A 1 108 ? -14.178 -2.361 -7.820 1.00 98.44 108 GLU A CA 1
ATOM 842 C C . GLU A 1 108 ? -13.782 -1.131 -6.999 1.00 98.44 108 GLU A C 1
ATOM 844 O O . GLU A 1 108 ? -13.714 -0.023 -7.536 1.00 98.44 108 GLU A O 1
ATOM 849 N N . GLU A 1 109 ? -13.450 -1.311 -5.717 1.00 97.94 109 GLU A N 1
ATOM 850 C CA . GLU A 1 109 ? -13.022 -0.200 -4.870 1.00 97.94 109 GLU A CA 1
ATOM 851 C C . GLU A 1 109 ? -11.710 0.427 -5.359 1.00 97.94 109 GLU A C 1
ATOM 853 O O . GLU A 1 109 ? -11.591 1.657 -5.417 1.00 97.94 109 GLU A O 1
ATOM 858 N N . SER A 1 110 ? -10.738 -0.401 -5.744 1.00 98.50 110 SER A N 1
ATOM 859 C CA . SER A 1 110 ? -9.438 0.074 -6.218 1.00 98.50 110 SER A CA 1
ATOM 860 C C . SER A 1 110 ? -9.555 0.841 -7.534 1.00 98.50 110 SER A C 1
ATOM 862 O O . SER A 1 110 ? -9.000 1.931 -7.650 1.00 98.50 110 SER A O 1
ATOM 864 N N . ILE A 1 111 ? -10.344 0.349 -8.494 1.00 98.25 111 ILE A N 1
ATOM 865 C CA . ILE A 1 111 ? -10.629 1.037 -9.769 1.00 98.25 111 ILE A CA 1
ATOM 866 C C . ILE A 1 111 ? -11.406 2.339 -9.527 1.00 98.25 111 ILE A C 1
ATOM 868 O O . ILE A 1 111 ? -11.066 3.405 -10.051 1.00 98.25 111 ILE A O 1
ATOM 872 N N . HIS A 1 112 ? -12.432 2.296 -8.671 1.00 97.50 112 HIS A N 1
ATOM 873 C CA . HIS A 1 112 ? -13.231 3.474 -8.337 1.00 97.50 112 HIS A CA 1
ATOM 874 C C . HIS A 1 112 ? -12.372 4.603 -7.752 1.00 97.50 112 HIS A C 1
ATOM 876 O O . HIS A 1 112 ? -12.596 5.781 -8.048 1.00 97.50 112 HIS A O 1
ATOM 882 N N . HIS A 1 113 ? -11.366 4.280 -6.942 1.00 96.50 113 HIS A N 1
ATOM 883 C CA . HIS A 1 113 ? -10.456 5.283 -6.395 1.00 96.50 113 HIS A CA 1
ATOM 884 C C . HIS A 1 113 ? -9.266 5.592 -7.308 1.00 96.50 113 HIS A C 1
ATOM 886 O O . HIS A 1 113 ? -8.821 6.738 -7.317 1.00 96.50 113 HIS A O 1
ATOM 892 N N . GLY A 1 114 ? -8.852 4.641 -8.143 1.00 97.69 114 GLY A N 1
ATOM 893 C CA . GLY A 1 114 ? -7.741 4.734 -9.091 1.00 97.69 114 GLY A CA 1
ATOM 894 C C . GLY A 1 114 ? -6.385 4.301 -8.528 1.00 97.69 114 GLY A C 1
ATOM 895 O O . GLY A 1 114 ? -5.381 4.507 -9.202 1.00 97.69 114 GLY A O 1
ATOM 896 N N . TRP A 1 115 ? -6.370 3.711 -7.332 1.00 98.38 115 TRP A N 1
ATOM 897 C CA . TRP A 1 115 ? -5.203 3.131 -6.656 1.00 98.38 115 TRP A CA 1
ATOM 898 C C . TRP A 1 115 ? -5.641 1.879 -5.889 1.00 98.38 115 TRP A C 1
ATOM 900 O O . TRP A 1 115 ? -6.779 1.868 -5.389 1.00 98.38 115 TRP A O 1
ATOM 910 N N . PRO A 1 116 ? -4.769 0.861 -5.737 1.00 98.31 116 PRO A N 1
ATOM 911 C CA . PRO A 1 116 ? -4.986 -0.230 -4.792 1.00 98.31 116 PRO A CA 1
ATOM 912 C C . PRO A 1 116 ? -5.511 0.296 -3.451 1.00 98.31 116 PRO A C 1
ATOM 914 O O . PRO A 1 116 ? -4.906 1.159 -2.812 1.00 98.31 116 PRO A O 1
ATOM 9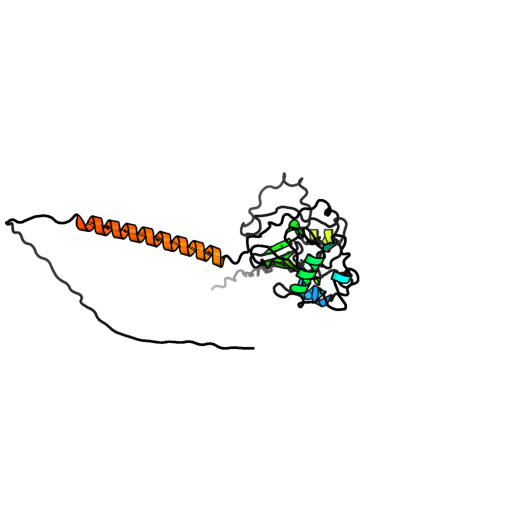17 N N . SER A 1 117 ? -6.703 -0.157 -3.070 1.00 97.94 117 SER A N 1
ATOM 918 C CA . SER A 1 117 ? -7.418 0.350 -1.901 1.00 97.94 117 SER A CA 1
ATOM 919 C C . SER A 1 117 ? -7.644 -0.774 -0.907 1.00 97.94 117 SER A C 1
ATOM 921 O O . SER A 1 117 ? -8.476 -1.638 -1.159 1.00 97.94 117 SER A O 1
ATOM 923 N N . PHE A 1 118 ? -6.934 -0.748 0.219 1.00 98.00 118 PHE A N 1
ATOM 924 C CA . PHE A 1 118 ? -6.957 -1.801 1.236 1.00 98.00 118 PHE A CA 1
ATOM 925 C C . PHE A 1 118 ? -7.794 -1.416 2.464 1.00 98.00 118 PHE A C 1
ATOM 927 O O . PHE A 1 118 ? -8.023 -0.234 2.754 1.00 98.00 118 PHE A O 1
ATOM 934 N N . ARG A 1 119 ? -8.251 -2.428 3.198 1.00 95.88 119 ARG A N 1
ATOM 935 C CA . ARG A 1 119 ? -9.043 -2.340 4.431 1.00 95.88 119 ARG A CA 1
ATOM 936 C C . ARG A 1 119 ? -8.232 -2.768 5.658 1.00 95.88 119 ARG A C 1
ATOM 938 O O . ARG A 1 119 ? -7.210 -3.428 5.500 1.00 95.88 119 ARG A O 1
ATOM 945 N N . PRO A 1 120 ? -8.688 -2.444 6.885 1.00 94.56 120 PRO A N 1
ATOM 946 C CA . PRO A 1 120 ? -8.016 -2.862 8.121 1.00 94.56 120 PRO A CA 1
ATOM 947 C C . PRO A 1 120 ? -7.697 -4.356 8.197 1.00 94.56 120 PRO A C 1
ATOM 949 O O . PRO A 1 120 ? -6.628 -4.722 8.650 1.00 94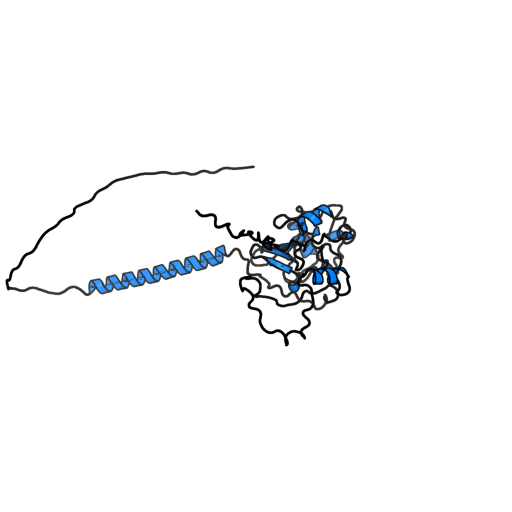.56 120 PRO A O 1
ATOM 952 N N . ALA A 1 121 ? -8.563 -5.234 7.687 1.00 94.94 121 ALA A N 1
ATOM 953 C CA . ALA A 1 121 ? -8.289 -6.673 7.692 1.00 94.94 121 ALA A CA 1
ATOM 954 C C . ALA A 1 121 ? -7.108 -7.090 6.788 1.00 94.94 121 ALA A C 1
ATOM 956 O O . ALA A 1 121 ? -6.579 -8.185 6.956 1.00 94.94 121 ALA A O 1
ATOM 957 N N . GLU A 1 122 ? -6.712 -6.240 5.838 1.00 97.25 122 GLU A N 1
ATOM 958 C CA . GLU A 1 122 ? -5.748 -6.541 4.775 1.00 97.25 122 GLU A CA 1
ATOM 959 C C . GLU A 1 122 ? -4.350 -5.969 5.047 1.00 97.25 122 GLU A C 1
ATOM 961 O O . GLU A 1 122 ? -3.432 -6.275 4.300 1.00 97.25 122 GLU A O 1
ATOM 966 N N . ILE A 1 123 ? -4.153 -5.134 6.073 1.00 96.00 123 ILE A N 1
ATOM 967 C CA . ILE A 1 123 ? -2.844 -4.524 6.372 1.00 96.00 123 ILE A CA 1
ATOM 968 C C . ILE A 1 123 ? -2.022 -5.390 7.328 1.00 96.00 123 ILE A C 1
ATOM 970 O O . ILE A 1 123 ? -2.550 -5.920 8.304 1.00 96.00 123 ILE A O 1
ATOM 974 N N . ILE A 1 124 ? -0.714 -5.471 7.092 1.00 95.88 124 ILE A N 1
ATOM 975 C CA . ILE A 1 124 ? 0.252 -6.022 8.043 1.00 95.88 124 ILE A CA 1
ATOM 976 C C . ILE A 1 124 ? 0.790 -4.869 8.892 1.00 95.88 124 ILE A C 1
ATOM 978 O O . ILE A 1 124 ? 1.764 -4.198 8.546 1.00 95.88 124 ILE A O 1
ATOM 982 N N . SER A 1 125 ? 0.086 -4.575 9.982 1.00 92.19 125 SER A N 1
ATOM 983 C CA . SER A 1 125 ? 0.279 -3.373 10.803 1.00 92.19 125 SER A CA 1
ATOM 984 C C . SER A 1 125 ? 1.633 -3.313 11.511 1.00 92.19 125 SER A C 1
ATOM 986 O O . SER A 1 125 ? 2.106 -2.224 11.827 1.00 92.19 125 SER A O 1
ATOM 988 N N . GLU A 1 126 ? 2.298 -4.444 11.730 1.00 90.94 126 GLU A N 1
ATOM 989 C CA . GLU A 1 126 ? 3.666 -4.502 12.257 1.00 90.94 126 GLU A CA 1
ATOM 990 C C . GLU A 1 126 ? 4.670 -3.804 11.322 1.00 90.94 126 GLU A C 1
ATOM 992 O O . GLU A 1 126 ? 5.616 -3.148 11.780 1.00 90.94 126 GLU A O 1
ATOM 997 N N . ASN A 1 127 ? 4.411 -3.876 10.013 1.00 94.25 127 ASN A N 1
ATOM 998 C CA . ASN A 1 127 ? 5.303 -3.411 8.954 1.00 94.25 127 ASN A CA 1
ATOM 999 C C . ASN A 1 127 ? 4.946 -2.024 8.405 1.00 94.25 127 ASN A C 1
ATOM 1001 O O . ASN A 1 127 ? 5.704 -1.482 7.595 1.00 94.25 127 ASN A O 1
ATOM 1005 N N . VAL A 1 128 ? 3.842 -1.422 8.861 1.00 93.88 128 VAL A N 1
ATOM 1006 C CA . VAL A 1 128 ? 3.337 -0.136 8.362 1.00 93.88 128 VAL A CA 1
ATOM 1007 C C . VAL A 1 128 ? 3.225 0.899 9.481 1.00 93.88 128 VAL A C 1
ATOM 1009 O O . VAL A 1 128 ? 2.708 0.646 10.564 1.00 93.88 128 VAL A O 1
ATOM 1012 N N . ILE A 1 129 ? 3.680 2.111 9.187 1.00 91.56 129 ILE A N 1
ATOM 1013 C CA . ILE A 1 129 ? 3.560 3.311 10.008 1.00 91.56 129 ILE A CA 1
ATOM 1014 C C . ILE A 1 129 ? 2.483 4.201 9.384 1.00 91.56 129 ILE A C 1
ATOM 1016 O O . ILE A 1 129 ? 2.561 4.556 8.208 1.00 91.56 129 ILE A O 1
ATOM 1020 N N . ILE A 1 130 ? 1.491 4.604 10.179 1.00 91.25 130 ILE A N 1
ATOM 1021 C CA . ILE A 1 130 ? 0.448 5.547 9.754 1.00 91.25 130 ILE A CA 1
ATOM 1022 C C . ILE A 1 130 ? 0.610 6.844 10.549 1.00 91.25 130 ILE A C 1
ATOM 1024 O O . ILE A 1 130 ? 0.352 6.877 11.753 1.00 91.25 130 ILE A O 1
ATOM 1028 N N . HIS A 1 131 ? 0.955 7.930 9.866 1.00 89.50 131 HIS A N 1
ATOM 1029 C CA . HIS A 1 131 ? 1.172 9.267 10.430 1.00 89.50 131 HIS A CA 1
ATOM 1030 C C . HIS A 1 131 ? -0.141 10.008 10.683 1.00 89.50 131 HIS A C 1
ATOM 1032 O O . HIS A 1 131 ? -1.161 9.695 10.066 1.00 89.50 131 HIS A O 1
ATOM 1038 N N . ASP A 1 132 ? -0.150 10.970 11.606 1.00 86.06 132 ASP A N 1
ATOM 1039 C CA . ASP A 1 132 ? -1.366 11.685 12.043 1.00 86.06 132 ASP A C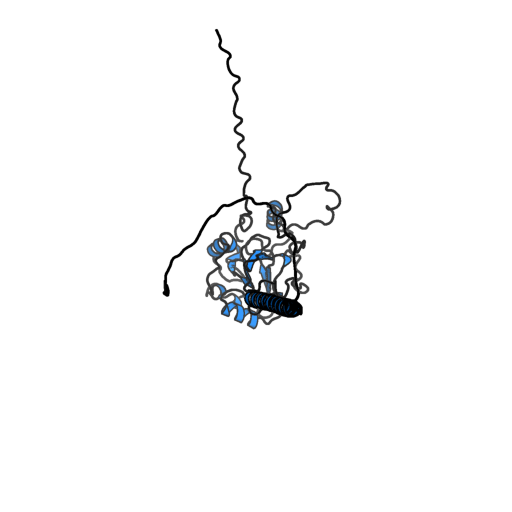A 1
ATOM 1040 C C . ASP A 1 132 ? -2.129 12.388 10.912 1.00 86.06 132 ASP A C 1
ATOM 1042 O O . ASP A 1 132 ? -3.355 12.475 10.952 1.00 86.06 132 ASP A O 1
ATOM 1046 N N . ASP A 1 133 ? -1.417 12.833 9.879 1.00 86.00 133 ASP A N 1
ATOM 1047 C CA . ASP A 1 133 ? -1.975 13.442 8.667 1.00 86.00 133 ASP A CA 1
ATOM 1048 C C . ASP A 1 133 ? -2.541 12.422 7.660 1.00 86.00 133 ASP A C 1
ATOM 1050 O O . ASP A 1 133 ? -3.051 12.797 6.606 1.00 86.00 133 ASP A O 1
ATOM 1054 N N . GLY A 1 134 ? -2.479 11.132 7.990 1.00 90.38 134 GLY A N 1
ATOM 1055 C CA . GLY A 1 134 ? -2.932 10.028 7.157 1.00 90.38 134 GLY A CA 1
ATOM 1056 C C . GLY A 1 134 ? -1.852 9.470 6.236 1.00 90.38 134 GLY A C 1
ATOM 1057 O O . GLY A 1 134 ? -2.076 8.403 5.675 1.00 90.38 134 GLY A O 1
ATOM 1058 N N . ARG A 1 135 ? -0.683 10.109 6.096 1.00 92.56 135 ARG A N 1
ATOM 1059 C CA . ARG A 1 135 ? 0.432 9.563 5.309 1.00 92.56 135 ARG A CA 1
ATOM 1060 C C . ARG A 1 135 ? 0.823 8.182 5.836 1.00 92.56 135 ARG A C 1
ATOM 1062 O O . ARG A 1 135 ? 0.854 7.955 7.046 1.00 92.56 135 ARG A O 1
ATOM 1069 N N . MET A 1 136 ? 1.151 7.268 4.934 1.00 94.56 136 MET A N 1
ATOM 1070 C CA . MET A 1 136 ? 1.590 5.914 5.258 1.00 94.56 136 MET A CA 1
ATOM 1071 C C . MET A 1 136 ? 3.017 5.684 4.770 1.00 94.56 136 MET A C 1
ATOM 1073 O O . MET A 1 136 ? 3.392 6.109 3.674 1.00 94.56 136 MET A O 1
ATOM 1077 N N . GLU A 1 137 ? 3.807 5.015 5.602 1.00 94.62 137 GLU A N 1
ATOM 1078 C CA . GLU A 1 137 ? 5.164 4.578 5.287 1.00 94.62 137 GLU A CA 1
ATOM 1079 C C . GLU A 1 137 ? 5.366 3.145 5.773 1.00 94.62 137 GLU A C 1
ATOM 1081 O O . GLU A 1 137 ? 4.745 2.726 6.747 1.00 94.62 137 GLU A O 1
ATOM 1086 N N . SER A 1 138 ? 6.251 2.386 5.145 1.00 94.62 138 SER A N 1
ATOM 1087 C CA . SER A 1 138 ? 6.690 1.116 5.717 1.00 94.62 138 SER A CA 1
ATOM 1088 C C . SER A 1 138 ? 7.699 1.330 6.850 1.00 94.62 138 SER A C 1
ATOM 1090 O O . SER A 1 138 ? 8.256 2.418 7.046 1.00 94.62 138 SER A O 1
ATOM 1092 N N . ARG A 1 139 ? 8.034 0.254 7.565 1.00 91.50 139 ARG A N 1
ATOM 1093 C CA . ARG A 1 139 ? 9.180 0.227 8.494 1.00 91.50 139 ARG A CA 1
ATOM 1094 C C . ARG A 1 139 ? 10.524 0.480 7.806 1.00 91.50 139 ARG A C 1
ATOM 1096 O O . ARG A 1 139 ? 11.477 0.849 8.485 1.00 91.50 139 ARG A O 1
ATOM 1103 N N . CYS A 1 140 ? 10.573 0.367 6.481 1.00 90.50 140 CYS A N 1
ATOM 1104 C CA . CYS A 1 140 ? 11.726 0.698 5.651 1.00 90.50 140 CYS A CA 1
ATOM 1105 C C . CYS A 1 140 ? 11.773 2.169 5.223 1.00 90.50 140 CYS A C 1
ATOM 1107 O O . CYS A 1 140 ? 12.668 2.545 4.478 1.00 90.50 140 CYS A O 1
ATOM 1109 N N . LYS A 1 141 ? 10.843 3.011 5.704 1.00 91.62 141 LYS A N 1
ATOM 1110 C CA . LYS A 1 141 ? 10.701 4.428 5.319 1.00 91.62 141 LYS A CA 1
ATOM 1111 C C . LYS A 1 141 ? 10.317 4.634 3.850 1.00 91.62 141 LYS A C 1
ATOM 1113 O O . LYS A 1 141 ? 10.503 5.734 3.327 1.00 91.62 141 LYS A O 1
ATOM 1118 N N . THR A 1 142 ? 9.764 3.608 3.210 1.00 95.00 142 THR A N 1
ATOM 1119 C CA . THR A 1 142 ? 9.144 3.691 1.885 1.00 95.00 142 THR A CA 1
ATOM 1120 C C . THR A 1 142 ? 7.815 4.423 2.017 1.00 95.00 142 THR A C 1
ATOM 1122 O O . THR A 1 142 ? 6.996 4.031 2.848 1.00 95.00 142 THR A O 1
ATOM 1125 N N . HIS A 1 143 ? 7.576 5.481 1.241 1.00 96.56 143 HIS A N 1
ATOM 1126 C CA . HIS A 1 143 ? 6.248 6.091 1.151 1.00 96.56 143 HIS A CA 1
ATOM 1127 C C . HIS A 1 143 ? 5.277 5.115 0.485 1.00 96.56 143 HIS A C 1
ATOM 1129 O O . HIS A 1 143 ? 5.606 4.540 -0.545 1.00 96.56 143 HIS A O 1
ATOM 1135 N N . LEU A 1 144 ? 4.097 4.918 1.077 1.00 97.44 144 LEU A N 1
ATOM 1136 C CA . LEU A 1 144 ? 3.108 3.957 0.577 1.00 97.44 144 LEU A CA 1
ATOM 1137 C C . LEU A 1 144 ? 1.839 4.615 0.031 1.00 97.44 144 LEU A C 1
ATOM 1139 O O . LEU A 1 144 ? 1.066 3.949 -0.643 1.00 97.44 144 LEU A O 1
ATOM 1143 N N . GLY A 1 145 ? 1.571 5.869 0.386 1.00 96.31 145 GLY A N 1
ATOM 1144 C CA . GLY A 1 145 ? 0.311 6.545 0.093 1.00 96.31 145 GLY A CA 1
ATOM 1145 C C . GLY A 1 145 ? -0.349 7.080 1.362 1.00 96.31 145 GLY A C 1
ATOM 1146 O O . GLY A 1 145 ? 0.331 7.610 2.247 1.00 96.31 145 GLY A O 1
ATOM 1147 N N . HIS A 1 146 ? -1.681 6.991 1.451 1.00 94.94 146 HIS A N 1
ATOM 1148 C CA . HIS A 1 146 ? -2.454 7.630 2.523 1.00 94.94 146 HIS A CA 1
ATOM 1149 C C . HIS A 1 146 ? -3.636 6.784 3.019 1.00 94.94 146 HIS A C 1
ATOM 1151 O O . HIS A 1 146 ? -4.407 6.225 2.237 1.00 94.94 146 HIS A O 1
ATOM 1157 N N . ASN A 1 147 ? -3.860 6.785 4.334 1.00 93.81 147 ASN A N 1
ATOM 1158 C CA . ASN A 1 147 ? -5.124 6.386 4.935 1.00 93.81 147 ASN A CA 1
ATOM 1159 C C . ASN A 1 147 ? -6.151 7.510 4.748 1.00 93.81 147 ASN A C 1
ATOM 1161 O O . ASN A 1 147 ? -5.947 8.639 5.196 1.00 93.81 147 ASN A O 1
ATOM 1165 N N . LEU A 1 148 ? -7.273 7.190 4.107 1.00 91.31 148 LEU A N 1
ATOM 1166 C CA . LEU A 1 148 ? -8.345 8.122 3.767 1.00 91.31 148 LEU A CA 1
ATOM 1167 C C . LEU A 1 148 ? -9.687 7.605 4.308 1.00 91.31 148 LEU A C 1
ATOM 1169 O O . LEU A 1 148 ? -10.502 7.086 3.533 1.00 91.31 148 LEU A O 1
ATOM 1173 N N . PRO A 1 149 ? -9.942 7.742 5.624 1.00 87.44 149 PRO A N 1
ATOM 1174 C CA . PRO A 1 149 ? -11.120 7.167 6.256 1.00 87.44 149 PRO A CA 1
ATOM 1175 C C . PRO A 1 149 ? -12.413 7.769 5.704 1.00 87.44 149 PRO A C 1
ATOM 1177 O O . PRO A 1 149 ? -12.573 8.991 5.613 1.00 87.44 149 PRO A O 1
ATOM 1180 N N . LYS A 1 150 ? -13.392 6.918 5.390 1.00 80.00 150 LYS A N 1
ATOM 1181 C CA . LYS A 1 150 ? -14.723 7.337 4.929 1.00 80.00 150 LYS A CA 1
ATOM 1182 C C . LYS A 1 150 ? -15.789 6.736 5.829 1.00 80.00 150 LYS A C 1
ATOM 1184 O O . LYS A 1 150 ? -15.852 5.531 6.019 1.00 80.00 150 LYS A O 1
ATOM 1189 N N . GLY A 1 151 ? -16.644 7.590 6.392 1.00 75.50 151 GLY A N 1
ATOM 1190 C CA . GLY A 1 151 ? -17.748 7.135 7.245 1.00 75.50 151 GLY A CA 1
ATOM 1191 C C . GLY A 1 151 ? -17.313 6.451 8.548 1.00 75.50 151 GLY A C 1
ATOM 1192 O O . GLY A 1 151 ? -18.127 5.760 9.144 1.00 75.50 151 GLY A O 1
ATOM 1193 N N . GLY A 1 152 ? -16.068 6.656 8.993 1.00 72.62 152 GLY A N 1
ATOM 1194 C CA . GLY A 1 152 ? -15.522 5.994 10.181 1.00 72.62 152 GLY A CA 1
ATOM 1195 C C . GLY A 1 152 ? -14.904 4.623 9.908 1.00 72.62 152 GLY A C 1
ATOM 1196 O O . GLY A 1 152 ? -14.677 3.879 10.849 1.00 72.62 152 GLY A O 1
ATOM 1197 N N . VAL A 1 153 ? -14.626 4.291 8.647 1.00 82.81 153 VAL A N 1
ATOM 1198 C CA . VAL A 1 153 ? -13.879 3.086 8.272 1.00 82.81 153 VAL A CA 1
ATOM 1199 C C . VAL A 1 153 ? -12.628 3.515 7.519 1.00 82.81 153 VAL A C 1
ATOM 1201 O O . VAL A 1 153 ? -12.720 4.319 6.584 1.00 82.81 153 VAL A O 1
ATOM 1204 N N . ASP A 1 154 ? -11.473 3.008 7.944 1.00 92.25 154 ASP A N 1
ATOM 1205 C CA . ASP A 1 154 ? -10.201 3.267 7.273 1.00 92.25 154 ASP A CA 1
ATOM 1206 C C . ASP A 1 154 ? -10.211 2.699 5.841 1.00 92.25 154 ASP A C 1
ATOM 1208 O O . ASP A 1 154 ? -10.877 1.703 5.519 1.00 92.25 154 ASP A O 1
ATOM 1212 N N . ARG A 1 155 ? -9.483 3.380 4.959 1.00 95.06 155 ARG A N 1
ATOM 1213 C CA . ARG A 1 155 ? -9.246 2.952 3.579 1.00 95.06 155 ARG A CA 1
ATOM 1214 C C . ARG A 1 155 ? -7.845 3.388 3.203 1.00 95.06 155 ARG A C 1
ATOM 1216 O O . ARG A 1 155 ? -7.593 4.582 3.039 1.00 95.06 155 ARG A O 1
ATOM 1223 N N . TYR A 1 156 ? -6.956 2.425 3.050 1.00 96.44 156 TYR A N 1
ATOM 1224 C CA . TYR A 1 156 ? -5.568 2.676 2.703 1.00 96.44 156 TYR A CA 1
ATOM 1225 C C . TYR A 1 156 ? -5.468 2.775 1.184 1.00 96.44 156 TYR A C 1
ATOM 1227 O O . TYR A 1 156 ? -5.667 1.790 0.484 1.00 96.44 156 TYR A O 1
ATOM 1235 N N . CYS A 1 157 ? -5.253 3.985 0.679 1.00 97.12 157 CYS A N 1
ATOM 1236 C CA . CYS A 1 157 ? -5.093 4.281 -0.739 1.00 97.12 157 CYS A CA 1
ATOM 1237 C C . CYS A 1 157 ? -3.597 4.275 -1.044 1.00 97.12 157 CYS A C 1
ATOM 1239 O O . CYS A 1 157 ? -2.888 5.169 -0.573 1.00 97.12 157 CYS A O 1
ATOM 1241 N N . ILE A 1 158 ? -3.138 3.249 -1.754 1.00 98.44 158 ILE A N 1
ATOM 1242 C CA . ILE A 1 158 ? -1.726 2.869 -1.789 1.00 98.44 158 ILE A CA 1
ATOM 1243 C C . ILE A 1 158 ? -1.165 2.960 -3.204 1.00 98.44 158 ILE A C 1
ATOM 1245 O O . ILE A 1 158 ? -1.812 2.526 -4.153 1.00 98.44 158 ILE A O 1
ATOM 1249 N N . ASP A 1 159 ? 0.044 3.496 -3.330 1.00 98.31 159 ASP A N 1
ATOM 1250 C CA . ASP A 1 159 ? 0.798 3.550 -4.580 1.00 98.31 159 ASP A CA 1
ATOM 1251 C C . ASP A 1 159 ? 1.239 2.141 -4.997 1.00 98.31 159 ASP A C 1
ATOM 1253 O O . ASP A 1 159 ? 1.990 1.476 -4.277 1.00 98.31 159 ASP A O 1
ATOM 1257 N N . LEU A 1 160 ? 0.795 1.673 -6.168 1.00 98.38 160 LEU A N 1
ATOM 1258 C CA . LEU A 1 160 ? 1.109 0.340 -6.682 1.00 98.38 160 LEU A CA 1
ATOM 1259 C C . LEU A 1 160 ? 2.619 0.137 -6.818 1.00 98.38 160 LEU A C 1
ATOM 1261 O O . LEU A 1 160 ? 3.131 -0.902 -6.402 1.00 98.38 160 LEU A O 1
ATOM 1265 N N . VAL A 1 161 ? 3.344 1.131 -7.341 1.00 98.00 161 VAL A N 1
ATOM 1266 C CA . VAL A 1 161 ? 4.811 1.058 -7.465 1.00 98.00 161 VAL A CA 1
ATOM 1267 C C . VAL A 1 161 ? 5.536 0.871 -6.127 1.00 98.00 161 VAL A C 1
ATOM 1269 O O . VAL A 1 161 ? 6.671 0.397 -6.122 1.00 98.00 161 VAL A O 1
ATOM 1272 N N . CYS A 1 162 ? 4.903 1.195 -4.995 1.00 98.19 162 CYS A N 1
ATOM 1273 C CA . CYS A 1 162 ? 5.505 1.081 -3.664 1.00 98.19 162 CYS A CA 1
ATOM 1274 C C . CYS A 1 162 ? 5.189 -0.239 -2.947 1.00 98.19 162 CYS A C 1
ATOM 1276 O O . CYS A 1 162 ? 5.748 -0.515 -1.885 1.00 98.19 162 CYS A O 1
ATOM 1278 N N . ILE A 1 163 ? 4.339 -1.078 -3.546 1.00 98.31 163 ILE A N 1
ATOM 1279 C CA . ILE A 1 163 ? 3.947 -2.397 -3.020 1.00 98.31 163 ILE A CA 1
ATOM 1280 C C . ILE A 1 163 ? 4.198 -3.547 -4.010 1.00 98.31 163 ILE A C 1
ATOM 1282 O O . ILE A 1 163 ? 3.661 -4.649 -3.866 1.00 98.31 163 ILE A O 1
ATOM 1286 N N . ALA A 1 164 ? 5.007 -3.269 -5.029 1.00 97.69 164 ALA A N 1
ATOM 1287 C CA . ALA A 1 164 ? 5.373 -4.179 -6.106 1.00 97.69 164 ALA A CA 1
ATOM 1288 C C . ALA A 1 164 ? 6.741 -4.857 -5.881 1.00 97.69 164 ALA A C 1
ATOM 1290 O O . ALA A 1 164 ? 7.467 -5.135 -6.835 1.00 97.69 164 ALA A O 1
ATOM 1291 N N . GLY A 1 165 ? 7.127 -5.070 -4.621 1.00 96.69 165 GLY A N 1
ATOM 1292 C CA . GLY A 1 165 ? 8.403 -5.676 -4.250 1.00 96.69 165 GLY A CA 1
ATOM 1293 C C . GLY A 1 165 ? 8.435 -7.200 -4.332 1.00 96.69 165 GLY A C 1
ATOM 1294 O O . GLY A 1 165 ? 7.409 -7.883 -4.349 1.00 96.69 165 GLY A O 1
ATOM 1295 N N . ALA A 1 166 ? 9.650 -7.731 -4.329 1.00 95.06 166 ALA A N 1
ATOM 1296 C CA . ALA A 1 166 ? 9.963 -9.120 -4.046 1.00 95.06 166 ALA A CA 1
ATOM 1297 C C . ALA A 1 166 ? 10.100 -9.340 -2.525 1.00 95.06 166 ALA A C 1
ATOM 1299 O O . ALA A 1 166 ? 10.551 -8.437 -1.813 1.00 95.06 166 ALA A O 1
ATOM 1300 N N . PRO A 1 167 ? 9.740 -10.531 -2.017 1.00 95.19 167 PRO A N 1
ATOM 1301 C CA . PRO A 1 167 ? 9.759 -10.829 -0.589 1.00 95.19 167 PRO A CA 1
ATOM 1302 C C . PRO A 1 167 ? 11.162 -10.734 0.014 1.00 95.19 167 PRO A C 1
ATOM 1304 O O . PRO A 1 167 ? 12.119 -11.269 -0.541 1.00 95.19 167 PRO A O 1
ATOM 1307 N N . LEU A 1 168 ? 11.253 -10.126 1.196 1.00 91.75 168 LEU A N 1
ATOM 1308 C CA . LEU A 1 168 ? 12.433 -10.150 2.053 1.00 91.75 168 LEU A CA 1
ATOM 1309 C C . LEU A 1 168 ? 12.333 -11.275 3.073 1.00 91.75 168 LEU A C 1
ATOM 1311 O O . LEU A 1 168 ? 11.393 -11.325 3.870 1.00 91.75 168 LEU A O 1
ATOM 1315 N N . THR A 1 169 ? 13.350 -12.122 3.082 1.00 88.44 169 THR A N 1
ATOM 1316 C CA . THR A 1 169 ? 13.548 -13.195 4.051 1.00 88.44 169 THR A CA 1
ATOM 1317 C C . THR A 1 169 ? 14.718 -12.890 4.980 1.00 88.44 169 THR A C 1
ATOM 1319 O O . THR A 1 169 ? 15.625 -12.121 4.652 1.00 88.44 169 THR A O 1
ATOM 1322 N N . THR A 1 170 ? 14.726 -13.511 6.157 1.00 83.19 170 THR A N 1
ATOM 1323 C CA . THR A 1 170 ? 15.800 -13.333 7.150 1.00 83.19 170 THR A CA 1
ATOM 1324 C C . THR A 1 170 ? 17.196 -13.743 6.651 1.00 83.19 170 THR A C 1
ATOM 1326 O O . THR A 1 170 ? 18.208 -13.228 7.139 1.00 83.19 170 THR A O 1
ATOM 1329 N N . ASP A 1 171 ? 17.278 -14.614 5.642 1.00 83.69 171 ASP A N 1
ATOM 1330 C CA . ASP A 1 171 ? 18.542 -15.090 5.071 1.00 83.69 171 ASP A CA 1
ATOM 1331 C C . ASP A 1 171 ? 19.158 -14.137 4.028 1.00 83.69 171 ASP A C 1
ATOM 1333 O O . ASP A 1 171 ? 20.359 -14.242 3.724 1.00 83.69 171 ASP A O 1
ATOM 1337 N N . ASP A 1 172 ? 18.385 -13.172 3.523 1.00 84.88 172 ASP A N 1
ATOM 1338 C CA . ASP A 1 172 ? 18.809 -12.287 2.442 1.00 84.88 172 ASP A CA 1
ATOM 1339 C C . ASP A 1 172 ? 19.950 -11.351 2.850 1.00 84.88 172 ASP A C 1
ATOM 1341 O O . ASP A 1 172 ? 20.030 -10.809 3.957 1.00 84.88 172 ASP A O 1
ATOM 1345 N N . ALA A 1 173 ? 20.847 -11.087 1.898 1.00 83.44 173 ALA A N 1
ATOM 1346 C CA . ALA A 1 173 ? 21.909 -10.101 2.088 1.00 83.44 173 ALA A CA 1
ATOM 1347 C C . ALA A 1 173 ? 21.337 -8.701 2.377 1.00 83.44 173 ALA A C 1
ATOM 1349 O O . ALA A 1 173 ? 21.885 -7.978 3.207 1.00 83.44 173 ALA A O 1
ATOM 1350 N N . MET A 1 174 ? 20.207 -8.356 1.748 1.00 81.38 174 MET A N 1
ATOM 1351 C CA . MET A 1 174 ? 19.510 -7.089 1.966 1.00 81.38 174 MET A CA 1
ATOM 1352 C C . MET A 1 174 ? 19.013 -6.946 3.408 1.00 81.38 174 MET A C 1
ATOM 1354 O O . MET A 1 174 ? 19.186 -5.879 3.991 1.00 81.38 174 MET A O 1
ATOM 1358 N N . TYR A 1 175 ? 18.479 -8.014 4.014 1.00 83.56 175 TYR A N 1
ATOM 1359 C CA . TYR A 1 175 ? 18.069 -8.005 5.422 1.00 83.56 175 TYR A CA 1
ATOM 1360 C C . TYR A 1 175 ? 19.252 -7.625 6.323 1.00 83.56 175 TYR A C 1
ATOM 1362 O O . TYR A 1 175 ? 19.162 -6.709 7.140 1.00 83.56 175 TYR A O 1
ATOM 1370 N N . LYS A 1 176 ? 20.415 -8.249 6.102 1.00 80.19 176 LYS A N 1
ATOM 1371 C CA . LYS A 1 176 ? 21.650 -7.941 6.845 1.00 80.19 176 LYS A CA 1
ATOM 1372 C C . LYS A 1 176 ? 22.107 -6.497 6.623 1.00 80.19 176 LYS A C 1
ATOM 1374 O O . LYS A 1 176 ? 22.520 -5.841 7.578 1.00 80.19 176 LYS A O 1
ATOM 1379 N N . SER A 1 177 ? 22.013 -5.990 5.393 1.00 77.38 177 SER A N 1
ATOM 1380 C CA . SER A 1 177 ? 22.335 -4.597 5.068 1.00 77.38 177 SER A CA 1
ATOM 1381 C C . SER A 1 177 ? 21.413 -3.610 5.783 1.00 77.38 177 SER A C 1
ATOM 1383 O O . SER A 1 177 ? 21.917 -2.674 6.401 1.00 77.38 177 SER A O 1
ATOM 1385 N N . LEU A 1 178 ? 20.099 -3.846 5.775 1.00 77.81 178 LEU A N 1
ATOM 1386 C CA . LEU A 1 178 ? 19.101 -3.020 6.459 1.00 77.81 178 LEU A CA 1
ATOM 1387 C C . LEU A 1 178 ? 19.340 -2.976 7.970 1.00 77.81 178 LEU A C 1
ATOM 1389 O O . LEU A 1 178 ? 19.388 -1.895 8.556 1.00 77.81 178 LEU A O 1
ATOM 1393 N N . VAL A 1 179 ? 19.572 -4.136 8.590 1.00 78.00 179 VAL A N 1
ATOM 1394 C CA . VAL A 1 179 ? 19.929 -4.222 10.013 1.00 78.00 179 VAL A CA 1
ATOM 1395 C C . VAL A 1 179 ? 21.219 -3.443 10.293 1.00 78.00 179 VAL A C 1
ATOM 1397 O O . VAL A 1 179 ? 21.271 -2.662 11.240 1.00 78.00 179 VAL A O 1
ATOM 1400 N N . SER A 1 180 ? 22.244 -3.576 9.443 1.00 75.31 180 SER A N 1
ATOM 1401 C CA . SER A 1 180 ? 23.500 -2.825 9.601 1.00 75.31 180 SER A CA 1
ATOM 1402 C C . SER A 1 180 ? 23.338 -1.310 9.424 1.00 75.31 180 SER A C 1
ATOM 1404 O O . SER A 1 180 ? 24.070 -0.541 10.043 1.00 75.31 180 SER A O 1
ATOM 1406 N N . ALA A 1 181 ? 22.364 -0.883 8.614 1.00 68.69 181 ALA A N 1
ATOM 1407 C CA . ALA A 1 181 ? 22.012 0.516 8.384 1.00 68.69 181 ALA A CA 1
ATOM 1408 C C . ALA A 1 181 ? 21.133 1.106 9.506 1.00 68.69 181 ALA A C 1
ATOM 1410 O O . ALA A 1 181 ? 20.750 2.273 9.441 1.00 68.69 181 ALA A O 1
ATOM 1411 N N . GLY A 1 182 ? 20.820 0.319 10.542 1.00 69.12 182 GLY A N 1
ATOM 1412 C CA . GLY A 1 182 ? 19.997 0.748 11.670 1.00 69.12 182 GLY A CA 1
ATOM 1413 C C . GLY A 1 182 ? 18.499 0.770 11.367 1.00 69.12 182 GLY A C 1
ATOM 1414 O O . GLY A 1 182 ? 17.746 1.409 12.104 1.00 69.12 182 GLY A O 1
ATOM 1415 N N . ALA A 1 183 ? 18.048 0.091 10.307 1.00 72.25 183 ALA A N 1
ATOM 1416 C CA . ALA A 1 183 ? 16.623 -0.118 10.096 1.00 72.25 183 ALA A CA 1
ATOM 1417 C C . ALA A 1 183 ? 16.070 -0.985 11.246 1.00 72.25 183 ALA A C 1
ATOM 1419 O O . ALA A 1 183 ? 16.687 -1.999 11.595 1.00 72.25 183 ALA A O 1
ATOM 1420 N N . PRO A 1 184 ? 14.910 -0.639 11.834 1.00 71.62 184 PRO A N 1
ATOM 1421 C CA . PRO A 1 184 ? 14.304 -1.368 12.948 1.00 71.62 184 PRO A CA 1
ATOM 1422 C C . PRO A 1 184 ? 13.611 -2.656 12.459 1.00 71.62 184 PRO A C 1
ATOM 1424 O O . PRO A 1 184 ? 12.435 -2.881 12.722 1.00 71.62 184 PRO A O 1
ATOM 1427 N N . ILE A 1 185 ? 14.338 -3.467 11.689 1.00 72.25 185 ILE A N 1
ATOM 1428 C CA . ILE A 1 185 ? 13.886 -4.706 11.037 1.00 72.25 185 ILE A CA 1
ATOM 1429 C C . ILE A 1 185 ? 14.504 -5.938 11.721 1.00 72.25 185 ILE A C 1
ATOM 1431 O O . ILE A 1 185 ? 14.036 -7.055 11.537 1.00 72.25 185 ILE A O 1
ATOM 1435 N N . GLY A 1 186 ? 15.540 -5.739 12.545 1.00 59.34 186 GLY A N 1
ATOM 1436 C CA . GLY A 1 186 ? 16.200 -6.813 13.279 1.00 59.34 186 GLY A CA 1
ATOM 1437 C C . GLY A 1 186 ? 15.334 -7.385 14.401 1.00 59.34 186 GLY A C 1
ATOM 1438 O O . GLY A 1 186 ? 14.708 -6.643 15.159 1.00 59.34 186 GLY A O 1
ATOM 1439 N N . VAL A 1 187 ? 15.351 -8.712 14.531 1.00 53.50 187 VAL A N 1
ATOM 1440 C CA . VAL A 1 187 ? 14.845 -9.430 15.705 1.00 53.50 187 VAL A CA 1
ATOM 1441 C C . VAL A 1 187 ? 15.542 -8.865 16.942 1.00 53.50 187 VAL A C 1
ATOM 1443 O O . VAL A 1 187 ? 16.762 -8.956 17.069 1.00 53.50 187 VAL A O 1
ATOM 1446 N N . VAL A 1 188 ? 14.775 -8.279 17.860 1.00 46.44 188 VAL A N 1
ATOM 1447 C CA . VAL A 1 188 ? 15.253 -8.088 19.229 1.00 46.44 188 VAL A CA 1
ATOM 1448 C C . VAL A 1 188 ? 15.353 -9.492 19.814 1.00 46.44 188 VAL A C 1
ATOM 1450 O O . VAL A 1 188 ? 14.334 -10.071 20.194 1.00 46.44 188 VAL A O 1
ATOM 1453 N N . GLU A 1 189 ? 16.548 -10.087 19.820 1.00 42.09 189 GLU A N 1
ATOM 1454 C CA . GLU A 1 189 ? 16.775 -11.294 20.611 1.00 42.09 189 GLU A CA 1
ATOM 1455 C C . GLU A 1 189 ? 16.403 -10.954 22.059 1.00 42.09 189 GLU A C 1
ATOM 1457 O O . GLU A 1 189 ? 16.944 -10.036 22.679 1.00 42.09 189 GLU A O 1
ATOM 1462 N N . GLN A 1 190 ? 15.407 -11.666 22.583 1.00 44.19 190 GLN A N 1
ATOM 1463 C CA . GLN A 1 190 ? 14.820 -11.423 23.901 1.00 44.19 190 GLN A CA 1
ATOM 1464 C C . GLN A 1 190 ? 15.804 -11.715 25.056 1.00 44.19 190 GLN A C 1
ATOM 1466 O O . GLN A 1 190 ? 15.484 -11.473 26.220 1.00 44.19 190 GLN A O 1
ATOM 1471 N N . ASP A 1 191 ? 17.013 -12.179 24.736 1.00 41.38 191 ASP A N 1
ATOM 1472 C CA . ASP A 1 191 ? 18.014 -12.657 25.686 1.00 41.38 191 ASP A CA 1
ATOM 1473 C C . ASP A 1 191 ? 18.986 -11.560 26.173 1.00 41.38 191 ASP A C 1
ATOM 1475 O O . ASP A 1 191 ? 19.635 -11.739 27.206 1.00 41.38 191 ASP A O 1
ATOM 1479 N N . ASP A 1 192 ? 19.031 -10.384 25.532 1.00 46.47 192 ASP A N 1
ATOM 1480 C CA . ASP A 1 192 ? 19.989 -9.318 25.885 1.00 46.47 192 ASP A CA 1
ATOM 1481 C C . ASP A 1 192 ? 19.466 -8.282 26.903 1.00 46.47 192 ASP A C 1
ATOM 1483 O O . ASP A 1 192 ? 20.221 -7.441 27.402 1.00 46.47 192 ASP A O 1
ATOM 1487 N N . MET A 1 193 ? 18.194 -8.351 27.319 1.00 45.50 193 MET A N 1
ATOM 1488 C CA . MET A 1 193 ? 17.605 -7.364 28.246 1.00 45.50 193 MET A CA 1
ATOM 1489 C C . MET A 1 193 ? 17.950 -7.560 29.736 1.00 45.50 193 MET A C 1
ATOM 1491 O O . MET A 1 193 ? 17.346 -6.920 30.596 1.00 45.50 193 MET A O 1
ATOM 1495 N N . MET A 1 194 ? 18.941 -8.388 30.080 1.00 46.09 194 MET A N 1
ATOM 1496 C CA . MET A 1 194 ? 19.404 -8.541 31.471 1.00 46.09 194 MET A CA 1
ATOM 1497 C C . MET A 1 194 ? 20.831 -8.053 31.739 1.00 46.09 194 MET A C 1
ATOM 1499 O O . MET A 1 194 ? 21.352 -8.299 32.829 1.00 46.09 194 MET A O 1
ATOM 1503 N N . ASN A 1 195 ? 21.470 -7.318 30.822 1.00 47.09 195 ASN A N 1
ATOM 1504 C CA . ASN A 1 195 ? 22.786 -6.752 31.127 1.00 47.09 195 ASN A CA 1
ATOM 1505 C C . ASN A 1 195 ? 23.092 -5.436 30.391 1.00 47.09 195 ASN A C 1
ATOM 1507 O O . ASN A 1 195 ? 23.892 -5.392 29.464 1.00 47.09 195 ASN A O 1
ATOM 1511 N N . GLY A 1 196 ? 22.486 -4.333 30.836 1.00 38.38 196 GLY A N 1
ATOM 1512 C CA . GLY A 1 196 ? 22.786 -3.004 30.298 1.00 38.38 196 GLY A CA 1
ATOM 1513 C C . GLY A 1 196 ? 22.402 -1.880 31.250 1.00 38.38 196 GLY A C 1
ATOM 1514 O O . GLY A 1 196 ? 21.303 -1.342 31.184 1.00 38.38 196 GLY A O 1
ATOM 1515 N N . SER A 1 197 ? 23.309 -1.528 32.160 1.00 42.81 197 SER A N 1
ATOM 1516 C CA . SER A 1 197 ? 23.212 -0.317 32.978 1.00 42.81 197 SER A CA 1
ATOM 1517 C C . SER A 1 197 ? 23.200 0.952 32.119 1.00 42.81 197 SER A C 1
ATOM 1519 O O . SER A 1 197 ? 24.156 1.202 31.398 1.00 42.81 197 SER A O 1
ATOM 1521 N N . GLY A 1 198 ? 22.178 1.787 32.329 1.00 43.78 198 GLY A N 1
ATOM 1522 C CA . GLY A 1 198 ? 22.269 3.251 32.382 1.00 43.78 198 GLY A CA 1
ATOM 1523 C C . GLY A 1 198 ? 22.711 3.992 31.117 1.00 43.78 198 GLY A C 1
ATOM 1524 O O . GLY A 1 198 ? 23.900 4.198 30.896 1.00 43.78 198 GLY A O 1
ATOM 1525 N N . GLY A 1 199 ? 21.736 4.539 30.393 1.00 36.50 199 GLY A N 1
ATOM 1526 C CA . GLY A 1 199 ? 21.929 5.666 29.487 1.00 36.50 199 GLY A CA 1
ATOM 1527 C C . GLY A 1 199 ? 20.702 6.569 29.540 1.00 36.50 199 GLY A C 1
ATOM 1528 O O . GLY A 1 199 ? 19.620 6.145 29.148 1.00 36.50 199 GLY A O 1
ATOM 1529 N N . ASP A 1 200 ? 20.865 7.785 30.062 1.00 45.06 200 ASP A N 1
ATOM 1530 C CA . ASP A 1 200 ? 19.841 8.831 30.046 1.00 45.06 200 ASP A CA 1
ATOM 1531 C C . ASP A 1 200 ? 19.625 9.290 28.593 1.00 45.06 200 ASP A C 1
ATOM 1533 O O . ASP A 1 200 ? 20.350 10.140 28.075 1.00 45.06 200 ASP A O 1
ATOM 1537 N N . GLY A 1 201 ? 18.664 8.659 27.916 1.00 40.38 201 GLY A N 1
ATOM 1538 C CA . GLY A 1 201 ? 18.178 9.044 26.594 1.00 40.38 201 GLY A CA 1
ATOM 1539 C C . GLY A 1 201 ? 17.045 10.063 26.705 1.00 40.38 201 GLY A C 1
ATOM 1540 O O . GLY A 1 201 ? 16.065 9.844 27.415 1.00 40.38 201 GLY A O 1
ATOM 1541 N N . ASP A 1 202 ? 17.216 11.181 26.007 1.00 35.97 202 ASP A N 1
ATOM 1542 C CA . ASP A 1 202 ? 16.294 12.309 25.874 1.00 35.97 202 ASP A CA 1
ATOM 1543 C C . ASP A 1 202 ? 14.920 11.858 25.335 1.00 35.97 202 ASP A C 1
ATOM 1545 O O . ASP A 1 202 ? 14.758 11.522 24.163 1.00 35.97 202 ASP A O 1
ATOM 1549 N N . MET A 1 203 ? 13.926 11.805 26.225 1.00 45.91 203 MET A N 1
ATOM 1550 C CA . MET A 1 203 ? 12.539 11.454 25.917 1.00 45.91 203 MET A CA 1
ATOM 1551 C C . MET A 1 203 ? 11.823 12.637 25.259 1.00 45.91 203 MET A C 1
ATOM 1553 O O . MET A 1 203 ? 11.252 13.451 25.980 1.00 45.91 203 MET A O 1
ATOM 1557 N N . ASN A 1 204 ? 11.805 12.721 23.924 1.00 36.81 204 ASN A N 1
ATOM 1558 C CA . ASN A 1 204 ? 10.855 13.563 23.172 1.00 36.81 204 ASN A CA 1
ATOM 1559 C C . ASN A 1 204 ? 10.588 13.066 21.728 1.00 36.81 204 ASN A C 1
ATOM 1561 O O . ASN A 1 204 ? 10.396 13.882 20.828 1.00 36.81 204 ASN A O 1
ATOM 1565 N N . ASP A 1 205 ? 10.522 11.749 21.489 1.00 40.50 205 ASP A N 1
ATOM 1566 C CA . ASP A 1 205 ? 9.848 11.207 20.293 1.00 40.50 205 ASP A CA 1
ATOM 1567 C C . ASP A 1 205 ? 8.462 10.657 20.696 1.00 40.50 205 ASP A C 1
ATOM 1569 O O . ASP A 1 205 ? 8.378 9.688 21.456 1.00 40.50 205 ASP A O 1
ATOM 1573 N N . PRO A 1 206 ? 7.350 11.282 20.265 1.00 37.69 206 PRO A N 1
ATOM 1574 C CA . PRO A 1 206 ? 6.006 10.882 20.671 1.00 37.69 206 PRO A CA 1
ATOM 1575 C C . PRO A 1 206 ? 5.517 9.546 20.074 1.00 37.69 206 PRO A C 1
ATOM 1577 O O . PRO A 1 206 ? 4.408 9.130 20.414 1.00 37.69 206 PRO A O 1
ATOM 1580 N N . TYR A 1 207 ? 6.300 8.846 19.242 1.00 42.41 207 TYR A N 1
ATOM 1581 C CA . TYR A 1 207 ? 5.869 7.602 18.579 1.00 42.41 207 TYR A CA 1
ATOM 1582 C C . TYR A 1 207 ? 6.238 6.285 19.285 1.00 42.41 207 TYR A C 1
ATOM 1584 O O . TYR A 1 207 ? 5.954 5.213 18.756 1.00 42.41 207 TYR A O 1
ATOM 1592 N N . GLU A 1 208 ? 6.775 6.309 20.508 1.00 40.66 208 GLU A N 1
ATOM 1593 C CA . GLU A 1 208 ? 7.112 5.067 21.236 1.00 40.66 208 GLU A CA 1
ATOM 1594 C C . GLU A 1 208 ? 5.924 4.423 21.982 1.00 40.66 208 GLU A C 1
ATOM 1596 O O . GLU A 1 208 ? 6.058 3.410 22.670 1.00 40.66 208 GLU A O 1
ATOM 1601 N N . LYS A 1 209 ? 4.716 4.983 21.859 1.00 34.25 209 LYS A N 1
ATOM 1602 C CA . LYS A 1 209 ? 3.542 4.521 22.610 1.00 34.25 209 LYS A CA 1
ATOM 1603 C C . LYS A 1 209 ? 2.577 3.702 21.754 1.00 34.25 209 LYS A C 1
ATOM 1605 O O . LYS A 1 209 ? 1.406 4.041 21.627 1.00 34.25 209 LYS A O 1
ATOM 1610 N N . GLY A 1 210 ? 3.070 2.596 21.206 1.00 33.50 210 GLY A N 1
ATOM 1611 C CA . GLY A 1 210 ? 2.241 1.585 20.553 1.00 33.50 210 GLY A CA 1
ATOM 1612 C C . GLY A 1 210 ? 3.046 0.709 19.603 1.00 33.50 210 GLY A C 1
ATOM 1613 O O . GLY A 1 210 ? 3.440 1.163 18.539 1.00 33.50 210 GLY A O 1
ATOM 1614 N N . ASN A 1 211 ? 3.220 -0.558 19.976 1.00 35.81 211 ASN A N 1
ATOM 1615 C CA . ASN A 1 211 ? 3.819 -1.631 19.177 1.00 35.81 211 ASN A CA 1
ATOM 1616 C C . ASN A 1 211 ? 5.364 -1.728 19.191 1.00 35.81 211 ASN A C 1
ATOM 1618 O O . ASN A 1 211 ? 6.038 -1.490 18.191 1.00 35.81 211 ASN A O 1
ATOM 1622 N N . LEU A 1 212 ? 5.908 -2.196 20.326 1.00 38.59 212 LEU A N 1
ATOM 1623 C CA . LEU A 1 212 ? 7.193 -2.920 20.419 1.00 38.59 212 LEU A CA 1
ATOM 1624 C C . LEU A 1 212 ? 7.040 -4.360 19.867 1.00 38.59 212 LEU A C 1
ATOM 1626 O O . LEU A 1 212 ? 7.429 -5.335 20.506 1.0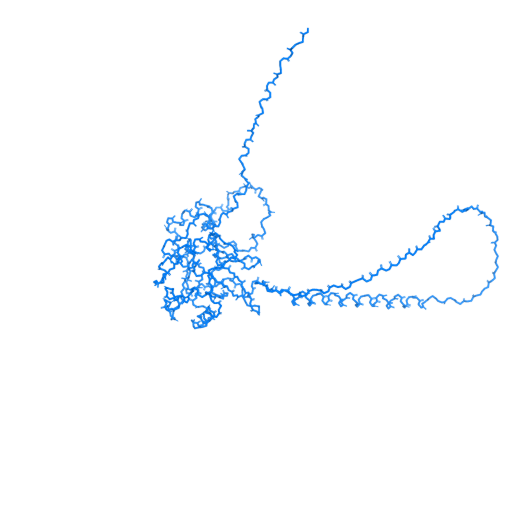0 38.59 212 LEU A O 1
ATOM 1630 N N . GLY A 1 213 ? 6.383 -4.496 18.715 1.00 48.16 213 GLY A N 1
ATOM 1631 C CA . GLY A 1 213 ? 6.261 -5.737 17.960 1.00 48.16 213 GLY A CA 1
ATOM 1632 C C . GLY A 1 213 ? 7.251 -5.679 16.808 1.00 48.16 213 GLY A C 1
ATOM 1633 O O . GLY A 1 213 ? 7.255 -4.703 16.057 1.00 48.16 213 GLY A O 1
ATOM 1634 N N . GLY A 1 214 ? 8.130 -6.676 16.726 1.00 73.62 214 GLY A N 1
ATOM 1635 C CA . GLY A 1 214 ? 9.107 -6.791 15.649 1.00 73.62 214 GLY A CA 1
ATOM 1636 C C . GLY A 1 214 ? 8.440 -6.774 14.274 1.00 73.62 214 GLY A C 1
ATOM 1637 O O . GLY A 1 214 ? 7.279 -7.143 14.118 1.00 73.62 214 GLY A O 1
ATOM 1638 N N . VAL A 1 215 ? 9.196 -6.322 13.282 1.00 86.12 215 VAL A N 1
ATOM 1639 C CA . VAL A 1 215 ? 8.849 -6.470 11.868 1.00 86.12 215 VAL A CA 1
ATOM 1640 C C . VAL A 1 215 ? 8.610 -7.948 11.544 1.00 86.12 215 VAL A C 1
ATOM 1642 O O . VAL A 1 215 ? 9.321 -8.808 12.059 1.00 86.12 215 VAL A O 1
ATOM 1645 N N . ILE A 1 216 ? 7.631 -8.236 10.685 1.00 89.88 216 ILE A N 1
ATOM 1646 C CA . ILE A 1 216 ? 7.344 -9.588 10.189 1.00 89.88 216 ILE A CA 1
ATOM 1647 C C . ILE A 1 216 ? 7.959 -9.719 8.794 1.00 89.88 216 ILE A C 1
ATOM 1649 O O . ILE A 1 216 ? 7.523 -9.034 7.869 1.00 89.88 216 ILE A O 1
ATOM 1653 N N . THR A 1 217 ? 8.962 -10.576 8.613 1.00 92.50 217 THR A N 1
ATOM 1654 C CA . THR A 1 217 ? 9.525 -10.874 7.281 1.00 92.50 217 THR A CA 1
ATOM 1655 C C . THR A 1 217 ? 8.653 -11.865 6.504 1.00 92.50 217 THR A C 1
ATOM 1657 O O . THR A 1 217 ? 7.736 -12.479 7.051 1.00 92.50 217 THR A O 1
ATOM 1660 N N . ALA A 1 218 ? 8.920 -12.044 5.208 1.00 93.31 218 ALA A N 1
ATOM 1661 C CA . ALA A 1 218 ? 8.116 -12.917 4.353 1.00 93.31 218 ALA A CA 1
ATOM 1662 C C . ALA A 1 218 ? 8.136 -14.391 4.799 1.00 93.31 218 ALA A C 1
ATOM 1664 O O . ALA A 1 218 ? 7.123 -15.071 4.692 1.00 93.31 218 ALA A O 1
ATOM 1665 N N . ASP A 1 219 ? 9.262 -14.875 5.329 1.00 92.00 219 ASP A N 1
ATOM 1666 C CA . ASP A 1 219 ? 9.420 -16.229 5.877 1.00 92.00 219 ASP A CA 1
ATOM 1667 C C . ASP A 1 219 ? 8.749 -16.421 7.248 1.00 92.00 219 ASP A C 1
ATOM 1669 O O . ASP A 1 219 ? 8.501 -17.553 7.661 1.00 92.00 219 ASP A O 1
ATOM 1673 N N . GLN A 1 220 ? 8.436 -15.327 7.945 1.00 91.62 220 GLN A N 1
ATOM 1674 C CA . GLN A 1 220 ? 7.753 -15.337 9.242 1.00 91.62 220 GLN A CA 1
ATOM 1675 C C . GLN A 1 220 ? 6.235 -15.170 9.117 1.00 91.62 220 GLN A C 1
ATOM 1677 O O . GLN A 1 220 ? 5.502 -15.500 10.051 1.00 91.62 220 GLN A O 1
ATOM 1682 N N . LEU A 1 221 ? 5.755 -14.644 7.988 1.00 93.62 221 LEU A N 1
ATOM 1683 C CA . LEU A 1 221 ? 4.335 -14.438 7.741 1.00 93.62 221 LEU A CA 1
ATOM 1684 C C . LEU A 1 221 ? 3.647 -15.761 7.386 1.00 93.62 221 LEU A C 1
ATOM 1686 O O . LEU A 1 221 ? 3.767 -16.262 6.270 1.00 93.62 221 LEU A O 1
ATOM 1690 N N . ASP A 1 222 ? 2.845 -16.278 8.312 1.00 94.50 222 ASP A N 1
ATOM 1691 C CA . ASP A 1 222 ? 1.852 -17.308 8.011 1.00 94.50 222 ASP A CA 1
ATOM 1692 C C . ASP A 1 222 ? 0.543 -16.640 7.571 1.00 94.50 222 ASP A C 1
ATOM 1694 O O . ASP A 1 222 ? -0.232 -16.143 8.390 1.00 94.50 222 ASP A O 1
ATOM 1698 N N . THR A 1 223 ? 0.295 -16.603 6.262 1.00 92.00 223 THR A N 1
ATOM 1699 C CA . THR A 1 223 ? -0.893 -15.947 5.707 1.00 92.00 223 THR A CA 1
ATOM 1700 C C . THR A 1 223 ? -2.191 -16.628 6.128 1.00 92.00 223 THR A C 1
ATOM 1702 O O . THR A 1 223 ? -3.191 -15.930 6.266 1.00 92.00 223 THR A O 1
ATOM 1705 N N . GLU A 1 224 ? -2.213 -17.936 6.393 1.00 91.69 224 GLU A N 1
ATOM 1706 C CA . GLU A 1 224 ? -3.448 -18.649 6.748 1.00 91.69 224 GLU A CA 1
ATOM 1707 C C . GLU A 1 224 ? -3.952 -18.267 8.143 1.00 91.69 224 GLU A C 1
ATOM 1709 O O . GLU A 1 224 ? -5.159 -18.262 8.399 1.00 91.69 224 GLU A O 1
ATOM 1714 N N . THR A 1 225 ? -3.026 -17.943 9.047 1.00 92.31 225 THR A N 1
ATOM 1715 C CA . THR A 1 225 ? -3.334 -17.658 10.453 1.00 92.31 225 THR A CA 1
ATOM 1716 C C . THR A 1 225 ? -3.161 -16.194 10.837 1.00 92.31 225 THR A C 1
ATOM 1718 O O . THR A 1 225 ? -3.674 -15.784 11.882 1.00 92.31 225 THR A O 1
ATOM 1721 N N . TYR A 1 226 ? -2.494 -15.387 10.005 1.00 91.88 226 TYR A N 1
ATOM 1722 C CA . TYR A 1 226 ? -2.306 -13.967 10.273 1.00 91.88 226 TYR A CA 1
ATOM 1723 C C . TYR A 1 226 ? -3.649 -13.240 10.370 1.00 91.88 226 TYR A C 1
ATOM 1725 O O . TYR A 1 226 ? -4.493 -13.315 9.475 1.00 91.88 226 TYR A O 1
ATOM 1733 N N . VAL A 1 227 ? -3.817 -12.469 11.439 1.00 90.19 227 VAL A N 1
ATOM 1734 C CA . VAL A 1 227 ? -4.934 -11.544 11.626 1.00 90.19 227 VAL A CA 1
ATOM 1735 C C . VAL A 1 227 ? -4.331 -10.169 11.844 1.00 90.19 227 VAL A C 1
ATOM 1737 O O . VAL A 1 227 ? -3.508 -10.006 12.742 1.00 90.19 227 VAL A O 1
ATOM 1740 N N . SER A 1 228 ? -4.746 -9.196 11.030 1.00 87.19 228 SER A N 1
ATOM 1741 C CA . SER A 1 228 ? -4.252 -7.828 11.162 1.00 87.19 228 SER A CA 1
ATOM 1742 C C . SER A 1 228 ? -4.494 -7.290 12.568 1.00 87.19 228 SER A C 1
ATOM 1744 O O . SER A 1 228 ? -5.586 -7.442 13.124 1.00 87.19 228 SER A O 1
ATOM 1746 N N . SER A 1 229 ? -3.486 -6.621 13.125 1.00 80.31 229 SER A N 1
ATOM 1747 C CA . SER A 1 229 ? -3.623 -5.898 14.387 1.00 80.31 229 SER A CA 1
ATOM 1748 C C . SER A 1 229 ? -4.192 -4.487 14.194 1.00 80.31 229 SER A C 1
ATOM 1750 O O . SER A 1 229 ? -4.299 -3.744 15.172 1.00 80.31 229 SER A O 1
ATOM 1752 N N . ALA A 1 230 ? -4.491 -4.070 12.959 1.00 79.81 230 ALA A N 1
ATOM 1753 C CA . ALA A 1 230 ? -5.070 -2.763 12.704 1.00 79.81 230 ALA A CA 1
ATOM 1754 C C . ALA A 1 230 ? -6.472 -2.678 13.309 1.00 79.81 230 ALA A C 1
ATOM 1756 O O . ALA A 1 230 ? -7.348 -3.498 13.034 1.00 79.81 230 ALA A O 1
ATOM 1757 N N . GLU A 1 231 ? -6.690 -1.654 14.132 1.00 71.75 231 GLU A N 1
ATOM 1758 C CA . GLU A 1 231 ? -8.022 -1.358 14.637 1.00 71.75 231 GLU A CA 1
ATOM 1759 C C . GLU A 1 231 ? -8.942 -1.010 13.460 1.00 71.75 231 GLU A C 1
ATOM 1761 O O . GLU A 1 231 ? -8.594 -0.209 12.587 1.00 71.75 231 GLU A O 1
ATOM 1766 N N . GLU A 1 232 ? -10.149 -1.577 13.448 1.00 61.56 232 GLU A N 1
ATOM 1767 C CA . GLU A 1 232 ? -11.231 -1.030 12.639 1.00 61.56 232 GLU A CA 1
ATOM 1768 C C . GLU A 1 232 ? -11.534 0.365 13.192 1.00 61.56 232 GLU A C 1
ATOM 1770 O O . GLU A 1 232 ? -12.287 0.461 14.158 1.00 61.56 232 GLU A O 1
ATOM 1775 N N . PHE A 1 233 ? -10.933 1.408 12.595 1.00 57.53 233 PHE A N 1
ATOM 1776 C CA . PHE A 1 233 ? -10.945 2.822 13.009 1.00 57.53 233 PHE A CA 1
ATOM 1777 C C . PHE A 1 233 ? -9.694 3.262 13.786 1.00 57.53 233 PHE A C 1
ATOM 1779 O O . PHE A 1 233 ? -9.702 3.363 15.008 1.00 57.53 233 PHE A O 1
ATOM 1786 N N . SER A 1 234 ? -8.668 3.711 13.062 1.00 60.94 234 SER A N 1
ATOM 1787 C CA . SER A 1 234 ? -7.446 4.348 13.592 1.00 60.94 234 SER A CA 1
ATOM 1788 C C . SER A 1 234 ? -7.654 5.668 14.365 1.00 60.94 234 SER A C 1
ATOM 1790 O O . SER A 1 234 ? -6.697 6.388 14.650 1.00 60.94 234 SER A O 1
ATOM 1792 N N . GLY A 1 235 ? -8.898 6.063 14.659 1.00 54.06 235 GLY A N 1
ATOM 1793 C CA . GLY A 1 235 ? -9.215 7.311 15.357 1.00 54.06 235 GLY A CA 1
ATOM 1794 C C . GLY A 1 235 ? -9.013 8.588 14.533 1.00 54.06 235 GLY A C 1
ATOM 1795 O O . GLY A 1 235 ? -9.373 9.666 15.006 1.00 54.06 235 GLY A O 1
ATOM 1796 N N . LYS A 1 236 ? -8.515 8.493 13.291 1.00 53.06 236 LYS A N 1
ATOM 1797 C CA . LYS A 1 236 ? -8.236 9.622 12.379 1.00 53.06 236 LYS A CA 1
ATOM 1798 C C . LYS A 1 236 ? -9.490 10.114 11.654 1.00 53.06 236 LYS A C 1
ATOM 1800 O O . LYS A 1 236 ? -9.534 10.284 10.438 1.00 53.06 236 LYS A O 1
ATOM 1805 N N . TYR A 1 237 ? -10.557 10.323 12.418 1.00 55.88 237 TYR A N 1
ATOM 1806 C CA . TYR A 1 237 ? -11.775 10.958 11.934 1.00 55.88 237 TYR A CA 1
ATOM 1807 C C . TYR A 1 237 ? -11.558 12.469 11.801 1.00 55.88 237 TYR A C 1
ATOM 1809 O O . TYR A 1 237 ? -10.906 13.091 12.638 1.00 55.88 237 TYR A O 1
ATOM 1817 N N . ASN A 1 238 ? -12.182 13.101 10.800 1.00 55.00 238 ASN A N 1
ATOM 1818 C CA . ASN A 1 238 ? -12.428 14.538 10.876 1.00 55.00 238 ASN A CA 1
ATOM 1819 C C . ASN A 1 238 ? -13.452 14.776 11.992 1.00 55.00 238 ASN A C 1
ATOM 1821 O O . ASN A 1 238 ? -14.664 14.794 11.763 1.00 55.00 238 ASN A O 1
ATOM 1825 N N . ASP A 1 239 ? -12.943 14.950 13.209 1.00 60.09 239 ASP A N 1
ATOM 1826 C CA . ASP A 1 239 ? -13.698 15.116 14.444 1.00 60.09 239 ASP A CA 1
ATOM 1827 C C . ASP A 1 239 ? -14.636 16.306 14.468 1.00 60.09 239 ASP A C 1
ATOM 1829 O O . ASP A 1 239 ? -15.329 16.484 15.460 1.00 60.09 239 ASP A O 1
ATOM 1833 N N . TRP A 1 240 ? -14.732 17.098 13.403 1.00 65.25 240 TRP A N 1
ATOM 1834 C CA . TRP A 1 240 ? -15.648 18.223 13.296 1.00 65.25 240 TRP A CA 1
ATOM 1835 C C . TRP A 1 240 ? -17.024 17.951 13.921 1.00 65.25 240 TRP A C 1
ATOM 1837 O O . TRP A 1 240 ? -17.467 18.729 14.758 1.00 65.25 240 TRP A O 1
ATOM 1847 N N . LYS A 1 241 ? -17.685 16.823 13.617 1.00 70.44 241 LYS A N 1
ATOM 1848 C CA . LYS A 1 241 ? -19.007 16.524 14.205 1.00 70.44 241 LYS A CA 1
ATOM 1849 C C . LYS A 1 241 ? -18.949 16.245 15.712 1.00 70.44 241 LYS A C 1
ATOM 1851 O O . LYS A 1 241 ? -19.806 16.726 16.451 1.00 70.44 241 LYS A O 1
ATOM 1856 N N . ARG A 1 242 ? -17.940 15.499 16.172 1.00 71.19 242 ARG A N 1
ATOM 1857 C CA . ARG A 1 242 ? -17.704 15.199 17.594 1.00 71.19 242 ARG A CA 1
ATOM 1858 C C . ARG A 1 242 ? -17.328 16.467 18.365 1.00 71.19 242 ARG A C 1
ATOM 1860 O O . ARG A 1 242 ? -17.913 16.748 19.404 1.00 71.19 242 ARG A O 1
ATOM 1867 N N . ASN A 1 243 ? -16.429 17.271 17.814 1.00 78.94 243 ASN A N 1
ATOM 1868 C CA . ASN A 1 243 ? -15.961 18.539 18.358 1.00 78.94 243 ASN A CA 1
ATOM 1869 C C . ASN A 1 243 ? -17.085 19.577 18.405 1.00 78.94 243 ASN A C 1
ATOM 1871 O O . ASN A 1 243 ? -17.244 20.241 19.424 1.00 78.94 243 ASN A O 1
ATOM 1875 N N . VAL A 1 244 ? -17.928 19.666 17.370 1.00 83.44 244 VAL A N 1
ATOM 1876 C CA . VAL A 1 244 ? -19.138 20.505 17.379 1.00 83.44 244 VAL A CA 1
ATOM 1877 C C . VAL A 1 244 ? -20.116 20.036 18.455 1.00 83.44 244 VAL A C 1
ATOM 1879 O O . VAL A 1 244 ? -20.668 20.868 19.171 1.00 83.44 244 VAL A O 1
ATOM 1882 N N . ALA A 1 245 ? -20.309 18.726 18.627 1.00 84.56 245 ALA A N 1
ATOM 1883 C CA . ALA A 1 245 ? -21.172 18.198 19.682 1.00 84.56 245 ALA A CA 1
ATOM 1884 C C . ALA A 1 245 ? -20.629 18.507 21.090 1.00 84.56 245 ALA A C 1
ATOM 1886 O O . ALA A 1 245 ? -21.382 18.962 21.953 1.00 84.56 245 ALA A O 1
ATOM 1887 N N . ILE A 1 246 ? -19.323 18.331 21.318 1.00 88.19 246 ILE A N 1
ATOM 1888 C CA . ILE A 1 246 ? -18.654 18.665 22.585 1.00 88.19 246 ILE A CA 1
ATOM 1889 C C . ILE A 1 246 ? -18.732 20.173 22.855 1.00 88.19 246 ILE A C 1
ATOM 1891 O O . ILE A 1 246 ? -19.069 20.579 23.970 1.00 88.19 246 ILE A O 1
ATOM 1895 N N . ALA A 1 247 ? -18.482 21.009 21.844 1.00 90.94 247 ALA A N 1
ATOM 1896 C CA . ALA A 1 247 ? -18.594 22.463 21.938 1.00 90.94 247 ALA A CA 1
ATOM 1897 C C . ALA A 1 247 ? -20.033 22.899 22.264 1.00 90.94 247 ALA A C 1
ATOM 1899 O O . ALA A 1 247 ? -20.255 23.708 23.163 1.00 90.94 247 ALA A O 1
ATOM 1900 N N . ALA A 1 248 ? -21.035 22.315 21.604 1.00 93.94 248 ALA A N 1
ATOM 1901 C CA . ALA A 1 248 ? -22.439 22.597 21.891 1.00 93.94 248 ALA A CA 1
ATOM 1902 C C . ALA A 1 248 ? -22.827 22.191 23.324 1.00 93.94 248 ALA A C 1
ATOM 1904 O O . ALA A 1 248 ? -23.496 22.953 24.025 1.00 93.94 248 ALA A O 1
ATOM 1905 N N . ALA A 1 249 ? -22.370 21.025 23.794 1.00 94.44 249 ALA A N 1
ATOM 1906 C CA . ALA A 1 249 ? -22.641 20.540 25.147 1.00 94.44 249 ALA A CA 1
ATOM 1907 C C . ALA A 1 249 ? -21.969 21.403 26.230 1.00 94.44 249 ALA A C 1
ATOM 1909 O O . ALA A 1 249 ? -22.586 21.712 27.255 1.00 94.44 249 ALA A O 1
ATOM 1910 N N . THR A 1 250 ? -20.726 21.831 26.001 1.00 95.50 250 THR A N 1
ATOM 1911 C CA . THR A 1 250 ? -19.993 22.718 26.920 1.00 95.50 250 THR A CA 1
ATOM 1912 C C . THR A 1 250 ? -20.623 24.107 26.982 1.00 95.50 250 THR A C 1
ATOM 1914 O O . THR A 1 250 ? -20.891 24.596 28.082 1.00 95.50 250 THR A O 1
ATOM 1917 N N . VAL A 1 251 ? -20.963 24.712 25.839 1.00 96.25 251 VAL A N 1
ATOM 1918 C CA . VAL A 1 251 ? -21.678 26.001 25.790 1.00 96.25 251 VAL A CA 1
ATOM 1919 C C . VAL A 1 251 ? -23.046 25.898 26.468 1.00 96.25 251 VAL A C 1
ATOM 1921 O O . VAL A 1 251 ? -23.379 26.736 27.307 1.00 96.25 251 VAL A O 1
ATOM 1924 N N . GLY A 1 252 ? -23.823 24.850 26.181 1.00 96.31 252 GLY A N 1
ATOM 1925 C CA . GLY A 1 252 ? -25.120 24.617 26.821 1.00 96.31 252 GLY A CA 1
ATOM 1926 C C . GLY A 1 252 ? -25.013 24.496 28.344 1.00 96.31 252 GLY A C 1
ATOM 1927 O O . GLY A 1 252 ? -25.779 25.125 29.075 1.00 96.31 252 GLY A O 1
ATOM 1928 N N . SER A 1 253 ? -24.013 23.762 28.834 1.00 94.44 253 SER A N 1
ATOM 1929 C CA . SER A 1 253 ? -23.760 23.603 30.272 1.00 94.44 253 SER A CA 1
ATOM 1930 C C . SER A 1 253 ? -23.388 24.929 30.943 1.00 94.44 253 SER A C 1
ATOM 1932 O O . SER A 1 253 ? -23.918 25.254 32.008 1.00 94.44 253 SER A O 1
ATOM 1934 N N . LEU A 1 254 ? -22.541 25.742 30.302 1.00 96.75 254 LEU A N 1
ATOM 1935 C CA . LEU A 1 254 ? -22.183 27.076 30.796 1.00 96.75 254 LEU A CA 1
ATOM 1936 C C . LEU A 1 254 ? -23.400 28.006 30.872 1.00 96.75 254 LEU A C 1
ATOM 1938 O O . LEU A 1 254 ? -23.560 28.722 31.862 1.00 96.75 254 LEU A O 1
ATOM 1942 N N . LEU A 1 255 ? -24.294 27.963 29.881 1.00 96.38 255 LEU A N 1
ATOM 1943 C CA . LEU A 1 255 ? -25.531 28.750 29.889 1.00 96.38 255 LEU A CA 1
ATOM 1944 C C . LEU A 1 255 ? -26.465 28.348 31.036 1.00 96.38 255 LEU A C 1
ATOM 1946 O O . LEU A 1 255 ? -27.036 29.222 31.691 1.00 96.38 255 LEU A O 1
ATOM 1950 N N . VAL A 1 256 ? -26.584 27.052 31.335 1.00 96.19 256 VAL A N 1
ATOM 1951 C CA . VAL A 1 256 ? -27.379 26.560 32.474 1.00 96.19 256 VAL A CA 1
ATOM 1952 C C . VAL A 1 256 ? -26.801 27.054 33.802 1.00 96.19 256 VAL A C 1
ATOM 1954 O O . VAL A 1 256 ? -27.547 27.541 34.655 1.00 96.19 256 VAL A O 1
ATOM 1957 N N . VAL A 1 257 ? -25.477 26.994 33.972 1.00 95.94 257 VAL A N 1
ATOM 1958 C CA . VAL A 1 257 ? -24.796 27.492 35.179 1.00 95.94 257 VAL A CA 1
ATOM 1959 C C . VAL A 1 257 ? -24.979 29.005 35.331 1.00 95.94 257 VAL A C 1
ATOM 1961 O O . VAL A 1 257 ? -25.332 29.476 36.415 1.00 95.94 257 VAL A O 1
ATOM 1964 N N . LEU A 1 258 ? -24.815 29.774 34.250 1.00 95.75 258 LEU A N 1
ATOM 1965 C CA . LEU A 1 258 ? -25.039 31.223 34.245 1.00 95.75 258 LEU A CA 1
ATOM 1966 C C . LEU A 1 258 ? -26.489 31.578 34.584 1.00 95.75 258 LEU A C 1
ATOM 1968 O O . LEU A 1 258 ? -26.735 32.479 35.390 1.00 95.75 258 LEU A O 1
ATOM 1972 N N . PHE A 1 259 ? -27.454 30.848 34.027 1.00 95.88 259 PHE A N 1
ATOM 1973 C CA . PHE A 1 259 ? -28.869 31.042 34.325 1.00 95.88 259 PHE A CA 1
ATOM 1974 C C . PHE A 1 259 ? -29.182 30.745 35.796 1.00 95.88 259 PHE A C 1
ATOM 1976 O O . PHE A 1 259 ? -29.817 31.561 36.470 1.00 95.88 259 PHE A O 1
ATOM 1983 N N . ALA A 1 260 ? -28.673 29.634 36.336 1.00 94.19 260 ALA A N 1
ATOM 1984 C CA . ALA A 1 260 ? -28.821 29.285 37.746 1.00 94.19 260 ALA A CA 1
ATOM 1985 C C . ALA A 1 260 ? -28.210 30.357 38.667 1.00 94.19 260 ALA A C 1
ATOM 1987 O O . ALA A 1 260 ? -28.847 30.783 39.636 1.00 94.19 260 ALA A O 1
ATOM 1988 N N . PHE A 1 261 ? -27.021 30.864 38.329 1.00 94.88 261 PHE A N 1
ATOM 1989 C CA . PHE A 1 261 ? -26.368 31.960 39.045 1.00 94.88 261 PHE A CA 1
ATOM 1990 C C . PHE A 1 261 ? -27.197 33.252 39.004 1.00 94.88 261 PHE A C 1
ATOM 1992 O O . PHE A 1 261 ? -27.381 33.913 40.031 1.00 94.88 261 PHE A O 1
ATOM 1999 N N . PHE A 1 262 ? -27.770 33.595 37.848 1.00 93.19 262 PHE A N 1
ATOM 2000 C CA . PHE A 1 262 ? -28.625 34.772 37.695 1.00 93.19 262 PHE A CA 1
ATOM 2001 C C . PHE A 1 262 ? -29.928 34.644 38.500 1.00 93.19 262 PHE A C 1
ATOM 2003 O O . PHE A 1 262 ? -30.321 35.573 39.215 1.00 93.19 262 PHE A O 1
ATOM 2010 N N . CYS A 1 263 ? -30.571 33.471 38.466 1.00 91.19 263 CYS A N 1
ATOM 2011 C CA . CYS A 1 263 ? -31.723 33.153 39.310 1.00 91.19 263 CYS A CA 1
ATOM 2012 C C . CYS A 1 263 ? -31.385 33.267 40.804 1.00 91.19 263 CYS A C 1
ATOM 2014 O O . CYS A 1 263 ? -32.161 33.854 41.566 1.00 91.19 263 CYS A O 1
ATOM 2016 N N . PHE A 1 264 ? -30.217 32.775 41.226 1.00 89.19 264 PHE A N 1
ATOM 2017 C CA . PHE A 1 264 ? -29.751 32.864 42.609 1.00 89.19 264 PHE A CA 1
ATOM 2018 C C . PHE A 1 264 ? -29.523 34.318 43.049 1.00 89.19 264 PHE A C 1
ATOM 2020 O O . PHE A 1 264 ? -30.062 34.745 44.075 1.00 89.19 264 PHE A O 1
ATOM 2027 N N . ARG A 1 265 ? -28.828 35.133 42.241 1.00 90.25 265 ARG A N 1
ATOM 2028 C CA . ARG A 1 265 ? -28.621 36.569 42.517 1.00 90.25 265 ARG A CA 1
ATOM 2029 C C . ARG A 1 265 ? -29.938 37.333 42.634 1.00 90.25 265 ARG A C 1
ATOM 2031 O O . ARG A 1 265 ? -30.110 38.118 43.569 1.00 90.25 265 ARG A O 1
ATOM 2038 N N . LYS A 1 266 ? -30.898 37.075 41.739 1.00 84.94 266 LYS A N 1
ATOM 2039 C CA . LYS A 1 266 ? -32.224 37.717 41.773 1.00 84.94 266 LYS A CA 1
ATOM 2040 C C . LYS A 1 266 ? -33.016 37.328 43.029 1.00 84.94 266 LYS A C 1
ATOM 2042 O O . LYS A 1 266 ? -33.711 38.170 43.596 1.00 84.94 266 LYS A O 1
ATOM 2047 N N . LYS A 1 267 ? -32.886 36.084 43.505 1.00 77.12 267 LYS A N 1
ATOM 2048 C CA . LYS A 1 267 ? -33.532 35.603 44.740 1.00 77.12 267 LYS A CA 1
ATOM 2049 C C . LYS A 1 267 ? -32.910 36.221 46.001 1.00 77.12 267 LYS A C 1
ATOM 2051 O O . LYS A 1 267 ? -33.648 36.585 46.914 1.00 77.12 267 LYS A O 1
ATOM 2056 N N . CYS A 1 268 ? -31.591 36.411 46.031 1.00 70.69 268 CYS A N 1
ATOM 2057 C CA . CYS A 1 268 ? -30.892 37.084 47.132 1.00 70.69 268 CYS A CA 1
ATOM 2058 C C . CYS A 1 268 ? -31.161 38.599 47.177 1.00 70.69 268 CYS A C 1
ATOM 2060 O O . CYS A 1 268 ? -31.293 39.163 48.261 1.00 70.69 268 CYS A O 1
ATOM 2062 N N . SER A 1 269 ? -31.325 39.257 46.023 1.00 62.75 269 SER A N 1
ATOM 2063 C CA . SER A 1 269 ? -31.661 40.688 45.949 1.00 62.75 269 SER A CA 1
ATOM 2064 C C . SER A 1 269 ? -33.050 41.011 46.527 1.00 62.75 269 SER A C 1
ATOM 2066 O O . SER A 1 269 ? -33.215 42.023 47.203 1.00 62.75 269 SER A O 1
ATOM 2068 N N . LYS A 1 270 ? -34.036 40.114 46.376 1.00 60.38 270 LYS A N 1
ATOM 2069 C CA . LYS A 1 270 ? -35.399 40.304 46.916 1.00 60.38 270 LYS A CA 1
ATOM 2070 C C . LYS A 1 270 ? -35.525 40.146 48.441 1.00 60.38 270 LYS A C 1
ATOM 2072 O O . LYS A 1 270 ? -36.586 40.446 48.977 1.00 60.38 270 LYS A O 1
ATOM 2077 N N . LYS A 1 271 ? -34.478 39.699 49.149 1.00 57.75 271 LYS A N 1
ATOM 2078 C CA . LYS A 1 271 ? -34.479 39.544 50.620 1.00 57.75 271 LYS A CA 1
ATOM 2079 C C . LYS A 1 271 ? -34.004 40.782 51.394 1.00 57.75 271 LYS A C 1
ATOM 2081 O O . LYS A 1 271 ? -34.001 40.753 52.619 1.00 57.75 271 LYS A O 1
ATOM 2086 N N . LYS A 1 272 ? -33.632 41.875 50.720 1.00 54.31 272 LYS A N 1
ATOM 2087 C CA . LYS A 1 272 ? -33.297 43.152 51.372 1.00 54.31 272 LYS A CA 1
ATOM 2088 C C . LYS A 1 272 ? -34.395 44.188 51.124 1.00 54.31 272 LYS A C 1
ATOM 2090 O O . LYS A 1 272 ? -34.267 45.032 50.245 1.00 54.31 272 LYS A O 1
ATOM 2095 N N . LYS A 1 273 ? -35.469 44.129 51.912 1.00 52.12 273 LYS A N 1
ATOM 2096 C CA . LYS A 1 273 ? -36.379 45.263 52.126 1.00 52.12 273 LYS A CA 1
ATOM 2097 C C . LYS A 1 273 ? -36.557 45.428 53.644 1.00 52.12 273 LYS A C 1
ATOM 2099 O O . LYS A 1 273 ? -37.222 44.585 54.235 1.00 52.12 273 LYS A O 1
ATOM 2104 N N . PRO A 1 274 ? -35.883 46.394 54.294 1.00 52.34 274 PRO A N 1
ATOM 2105 C CA . PRO A 1 274 ? -36.115 46.696 55.703 1.00 52.34 274 PRO A CA 1
ATOM 2106 C C . PRO A 1 274 ? -37.249 47.720 55.865 1.00 52.34 274 PRO A C 1
ATOM 2108 O O . PRO A 1 274 ? -37.315 48.701 55.121 1.00 52.34 274 PRO A O 1
ATOM 2111 N N . ASP A 1 275 ? -38.112 47.482 56.852 1.00 53.16 275 ASP A N 1
ATOM 2112 C CA . ASP A 1 275 ? -39.188 48.381 57.271 1.00 53.16 275 ASP A CA 1
ATOM 2113 C C . ASP A 1 275 ? -38.685 49.454 58.266 1.00 53.16 275 ASP A C 1
ATOM 2115 O O . ASP A 1 275 ? -38.024 49.140 59.252 1.00 53.16 275 ASP A O 1
ATOM 2119 N N . ASN A 1 276 ? -39.079 50.703 57.980 1.00 50.16 276 ASN A N 1
ATOM 2120 C CA . ASN A 1 276 ? -39.401 51.863 58.836 1.00 50.16 276 ASN A CA 1
ATOM 2121 C C . ASN A 1 276 ? -38.390 52.587 59.770 1.00 50.16 276 ASN A C 1
ATOM 2123 O O . ASN A 1 276 ? -37.892 52.056 60.750 1.00 50.16 276 ASN A O 1
ATOM 2127 N N . ALA A 1 277 ? -38.285 53.902 59.493 1.00 46.50 277 ALA A N 1
ATOM 2128 C CA . ALA A 1 277 ? -38.476 55.086 60.361 1.00 46.50 277 ALA A CA 1
ATOM 2129 C C . ALA A 1 277 ? -37.778 55.228 61.739 1.00 46.50 277 ALA A C 1
ATOM 2131 O O . ALA A 1 277 ? -37.999 54.438 62.646 1.00 46.50 277 ALA A O 1
ATOM 2132 N N . GLY A 1 278 ? -37.142 56.398 61.955 1.00 37.69 278 GLY A N 1
ATOM 2133 C CA . GLY A 1 278 ? -37.143 57.077 63.265 1.00 37.69 278 GLY A CA 1
ATOM 2134 C C . GLY A 1 278 ? -35.807 57.600 63.827 1.00 37.69 278 GLY A C 1
ATOM 2135 O O . GLY A 1 278 ? -35.086 56.870 64.483 1.00 37.69 278 GLY A O 1
ATOM 2136 N N . MET A 1 279 ? -35.592 58.913 63.671 1.00 41.78 279 MET A N 1
ATOM 2137 C CA . MET A 1 279 ? -35.071 59.882 64.661 1.00 41.78 279 MET A CA 1
ATOM 2138 C C . MET A 1 279 ? -33.631 59.808 65.259 1.00 41.78 279 MET A C 1
ATOM 2140 O O . MET A 1 279 ? -33.288 58.943 66.051 1.00 41.78 279 MET A O 1
ATOM 2144 N N . ALA A 1 280 ? -32.915 60.923 65.030 1.00 42.38 280 ALA A N 1
ATOM 2145 C CA . ALA A 1 280 ? -32.041 61.697 65.938 1.00 42.38 280 ALA A CA 1
ATOM 2146 C C . ALA A 1 280 ? -30.606 61.247 66.334 1.00 42.38 280 ALA A C 1
ATOM 2148 O O . ALA A 1 280 ? -30.382 60.451 67.234 1.00 42.38 280 ALA A O 1
ATOM 2149 N N . ALA A 1 281 ? -29.661 62.035 65.790 1.00 43.16 281 ALA A N 1
ATOM 2150 C CA . ALA A 1 281 ? -28.617 62.820 66.474 1.00 43.16 281 ALA A CA 1
ATOM 2151 C C . ALA A 1 281 ? -27.406 62.139 67.158 1.00 43.16 281 ALA A C 1
ATOM 2153 O O . ALA A 1 281 ? -27.500 61.665 68.285 1.00 43.16 281 ALA A O 1
ATOM 2154 N N . ARG A 1 282 ? -26.201 62.390 66.607 1.00 41.88 282 ARG A N 1
ATOM 2155 C CA . ARG A 1 282 ? -25.144 63.185 67.281 1.00 41.88 282 ARG A CA 1
ATOM 2156 C C . ARG A 1 282 ? -23.991 63.588 66.340 1.00 41.88 282 ARG A C 1
ATOM 2158 O O . ARG A 1 282 ? -23.601 62.846 65.451 1.00 41.88 282 ARG A O 1
ATOM 2165 N N . LYS A 1 283 ? -23.497 64.809 66.577 1.00 46.72 283 LYS A N 1
ATOM 2166 C CA . LYS A 1 283 ? -22.397 65.563 65.937 1.00 46.72 283 LYS A CA 1
ATOM 2167 C C . LYS A 1 283 ? -21.003 65.068 66.365 1.00 46.72 283 LYS A C 1
ATOM 2169 O O . LYS A 1 283 ? -20.821 64.887 67.562 1.00 46.72 283 LYS A O 1
ATOM 2174 N N . SER A 1 284 ? -20.033 65.086 65.439 1.00 43.56 284 SER A N 1
ATOM 2175 C CA . SER A 1 284 ? -18.684 65.712 65.558 1.00 43.56 284 SER A CA 1
ATOM 2176 C C . SER A 1 284 ? -17.848 65.364 64.306 1.00 43.56 284 SER A C 1
ATOM 2178 O O . SER A 1 284 ? -17.618 64.190 64.056 1.00 43.56 284 SER A O 1
ATOM 2180 N N . VAL A 1 285 ? -17.637 66.291 63.361 1.00 46.41 285 VAL A N 1
ATOM 2181 C CA . VAL A 1 285 ? -16.428 67.139 63.176 1.00 46.41 285 VAL A CA 1
ATOM 2182 C C . VAL A 1 285 ? -15.127 66.331 63.003 1.00 46.41 285 VAL A C 1
ATOM 2184 O O . VAL A 1 285 ? -14.656 65.753 63.971 1.00 46.41 285 VAL A O 1
ATOM 2187 N N . VAL A 1 286 ? -14.553 66.316 61.791 1.00 42.62 286 VAL A N 1
ATOM 2188 C CA . VAL A 1 286 ? -13.264 66.933 61.376 1.00 42.62 286 VAL A CA 1
ATOM 2189 C C . VAL A 1 286 ? -13.039 66.609 59.883 1.00 42.62 286 VAL A C 1
ATOM 2191 O O . VAL A 1 286 ? -13.297 65.499 59.430 1.00 42.62 286 VAL A O 1
ATOM 2194 N N . ALA A 1 287 ? -12.611 67.628 59.139 1.00 45.53 287 ALA A N 1
ATOM 2195 C CA . ALA A 1 287 ? -12.373 67.677 57.698 1.00 45.53 287 ALA A CA 1
ATOM 2196 C C . ALA A 1 287 ? -10.932 67.301 57.308 1.00 45.53 287 ALA A C 1
ATOM 2198 O O . ALA A 1 287 ? -10.052 67.549 58.120 1.00 45.53 287 ALA A O 1
ATOM 2199 N N . VAL A 1 288 ? -10.738 66.798 56.077 1.00 41.75 288 VAL A N 1
ATOM 2200 C CA . VAL A 1 288 ? -9.665 67.005 55.053 1.00 41.75 288 VAL A CA 1
ATOM 2201 C C . VAL A 1 288 ? -10.117 66.121 53.864 1.00 41.75 288 VAL A C 1
ATOM 2203 O O . VAL A 1 288 ? -10.549 65.004 54.122 1.00 41.75 288 VAL A O 1
ATOM 2206 N N . GLY A 1 289 ? -10.131 66.441 52.570 1.00 40.47 289 GLY A N 1
ATOM 2207 C CA . GLY A 1 289 ? -9.635 67.504 51.690 1.00 40.47 289 GLY A CA 1
ATOM 2208 C C . GLY A 1 289 ? -9.638 66.902 50.259 1.00 40.47 289 GLY A C 1
ATOM 2209 O O . GLY A 1 289 ? -9.456 65.692 50.133 1.00 40.47 289 GLY A O 1
ATOM 2210 N N . GLU A 1 290 ? 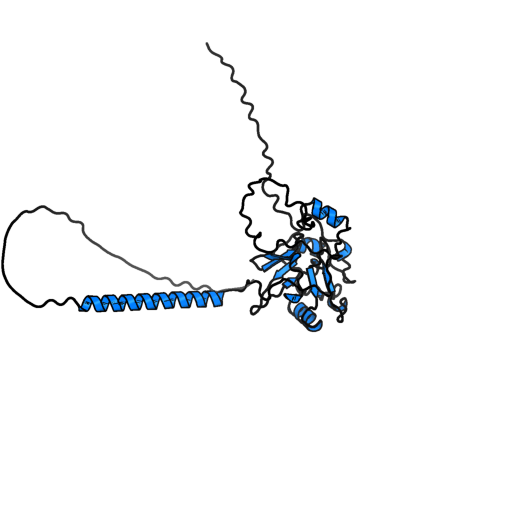-9.939 67.720 49.243 1.00 44.69 290 GLU A N 1
ATOM 2211 C CA . GLU A 1 290 ? -10.005 67.464 47.776 1.00 44.69 290 GLU A CA 1
ATOM 2212 C C . GLU A 1 290 ? -8.763 66.741 47.186 1.00 44.69 290 GLU A C 1
ATOM 2214 O O . GLU A 1 290 ? -7.727 66.691 47.839 1.00 44.69 290 GLU A O 1
ATOM 2219 N N . GLU A 1 291 ? -8.784 66.066 46.024 1.00 48.75 291 GLU A N 1
ATOM 2220 C CA . GLU A 1 291 ? -9.025 66.536 44.632 1.00 48.75 291 GLU A CA 1
ATOM 2221 C C . GLU A 1 291 ? -9.417 65.344 43.713 1.00 48.75 291 GLU A C 1
ATOM 2223 O O . GLU A 1 291 ? -8.960 64.224 43.931 1.00 48.75 291 GLU A O 1
ATOM 2228 N N . GLU A 1 292 ? -10.442 65.418 42.850 1.00 45.97 292 GLU A N 1
ATOM 2229 C CA . GLU A 1 292 ? -10.559 66.018 41.491 1.00 45.97 292 GLU A CA 1
ATOM 2230 C C . GLU A 1 292 ? -9.850 65.267 40.334 1.00 45.97 292 GLU A C 1
ATOM 2232 O O . GLU A 1 292 ? -8.676 64.922 40.396 1.00 45.97 292 GLU A O 1
ATOM 2237 N N . GLY A 1 293 ? -10.606 65.051 39.241 1.00 45.00 293 GLY A N 1
ATOM 2238 C CA . GLY A 1 293 ? -10.162 64.501 37.946 1.00 45.00 293 GLY A CA 1
ATOM 2239 C C . GLY A 1 293 ? -11.215 63.576 37.307 1.00 45.00 293 GLY A C 1
ATOM 2240 O O . GLY A 1 293 ? -11.090 62.361 37.381 1.00 45.00 293 GLY A O 1
ATOM 2241 N N . LYS A 1 294 ? -12.404 64.049 36.893 1.00 45.91 294 LYS A N 1
ATOM 2242 C CA . LYS A 1 294 ? -12.726 64.781 35.641 1.00 45.91 294 LYS A CA 1
ATOM 2243 C C . LYS A 1 294 ? -12.355 63.959 34.387 1.00 45.91 294 LYS A C 1
ATOM 2245 O O . LYS A 1 294 ? -11.187 63.834 34.065 1.00 45.91 294 LYS A O 1
ATOM 2250 N N . MET A 1 295 ? -13.285 63.186 33.820 1.00 37.09 295 MET A N 1
ATOM 2251 C CA . MET A 1 295 ? -14.306 63.544 32.809 1.00 37.09 295 MET A CA 1
ATOM 2252 C C . MET A 1 295 ? -13.866 63.108 31.398 1.00 37.09 295 MET A C 1
ATOM 2254 O O . MET A 1 295 ? -12.838 63.545 30.900 1.00 37.09 295 MET A O 1
ATOM 2258 N N . LEU A 1 296 ? -14.693 62.209 30.843 1.00 44.72 296 LEU A N 1
ATOM 2259 C CA . LEU A 1 296 ? -15.089 61.942 29.441 1.00 44.72 296 LEU A CA 1
ATOM 2260 C C . LEU A 1 296 ? -14.859 63.111 28.438 1.00 44.72 296 LEU A C 1
ATOM 2262 O O . LEU A 1 296 ? -14.701 64.236 28.916 1.00 44.72 296 LEU A O 1
ATOM 2266 N N . PRO A 1 297 ? -14.988 62.943 27.094 1.00 62.31 297 PRO A N 1
ATOM 2267 C CA . PRO A 1 297 ? -15.819 61.940 26.393 1.00 62.31 297 PRO A CA 1
ATOM 2268 C C . PRO A 1 297 ? -15.285 61.429 25.028 1.00 62.31 297 PRO A C 1
ATOM 2270 O O . PRO A 1 297 ? -14.197 61.811 24.622 1.00 62.31 297 PRO A O 1
ATOM 2273 N N . GLU A 1 298 ? -16.127 60.601 24.373 1.00 45.38 298 GLU A N 1
ATOM 2274 C CA . GLU A 1 298 ? -16.431 60.586 22.917 1.00 45.38 298 GLU A CA 1
ATOM 2275 C C . GLU A 1 298 ? -15.278 60.332 21.915 1.00 45.38 298 GLU A C 1
ATOM 2277 O O . GLU A 1 298 ? -14.127 60.629 22.174 1.00 45.38 298 GLU A O 1
ATOM 2282 N N . GLU A 1 299 ? -15.433 59.738 20.734 1.00 44.28 299 GLU A N 1
ATOM 2283 C CA . GLU A 1 299 ? -16.489 59.727 19.716 1.00 44.28 299 GLU A CA 1
ATOM 2284 C C . GLU A 1 299 ? -16.087 58.611 18.694 1.00 44.28 299 GLU A C 1
ATOM 2286 O O . GLU A 1 299 ? -14.906 58.293 18.561 1.00 44.28 299 GLU A O 1
ATOM 2291 N N . THR A 1 300 ? -17.061 57.870 18.153 1.00 42.91 300 THR A N 1
ATOM 2292 C CA . THR A 1 300 ? -17.435 57.760 16.718 1.00 42.91 300 THR A CA 1
ATOM 2293 C C . THR A 1 300 ? -16.779 56.691 15.822 1.00 42.91 300 THR A C 1
ATOM 2295 O O . THR A 1 300 ? -15.568 56.631 15.668 1.00 42.91 300 THR A O 1
ATOM 2298 N N . ASN A 1 301 ? -17.690 55.941 15.167 1.00 44.91 301 ASN A N 1
ATOM 2299 C CA . ASN A 1 301 ? -17.728 55.583 13.734 1.00 44.91 301 ASN A CA 1
ATOM 2300 C C . ASN A 1 301 ? -16.631 54.641 13.185 1.00 44.91 301 ASN A C 1
ATOM 2302 O O . ASN A 1 301 ? -15.533 54.563 13.707 1.00 44.91 301 ASN A O 1
ATOM 2306 N N . ASP A 1 302 ? -16.807 53.861 12.122 1.00 44.97 302 ASP A N 1
ATOM 2307 C CA . ASP A 1 302 ? -17.878 53.646 11.150 1.00 44.97 302 ASP A CA 1
ATOM 2308 C C . ASP A 1 302 ? -17.594 52.295 10.453 1.00 44.97 302 ASP A C 1
ATOM 2310 O O . ASP A 1 302 ? -16.493 51.749 10.539 1.00 44.97 302 ASP A O 1
ATOM 2314 N N . ASP A 1 303 ? -18.616 51.791 9.769 1.00 47.25 303 ASP A N 1
ATOM 2315 C CA . ASP A 1 303 ? -18.629 50.911 8.593 1.00 47.25 303 ASP A CA 1
ATOM 2316 C C . ASP A 1 303 ? -17.308 50.361 8.001 1.00 47.25 303 ASP A C 1
ATOM 2318 O O . ASP A 1 303 ? -16.384 51.087 7.640 1.00 47.25 303 ASP A O 1
ATOM 2322 N N . SER A 1 304 ? -17.312 49.070 7.647 1.00 51.31 304 SER A N 1
ATOM 2323 C CA . SER A 1 304 ? -17.292 48.696 6.219 1.00 51.31 304 SER A CA 1
ATOM 2324 C C . SER A 1 304 ? -17.420 47.190 5.971 1.00 51.31 304 SER A C 1
ATOM 2326 O O . SER A 1 304 ? -16.761 46.334 6.554 1.00 51.31 304 SER A O 1
ATOM 2328 N N . SER A 1 305 ? -18.315 46.916 5.032 1.00 48.59 305 SER A N 1
ATOM 2329 C CA . SER A 1 305 ? -18.502 45.713 4.232 1.00 48.59 305 SER A CA 1
ATOM 2330 C C . SER A 1 305 ? -17.266 45.315 3.418 1.00 48.59 305 SER A C 1
ATOM 2332 O O . SER A 1 305 ? -16.558 46.185 2.915 1.00 48.59 305 SER A O 1
ATOM 2334 N N . GLY A 1 306 ? -17.114 44.020 3.132 1.00 41.72 306 GLY A N 1
ATOM 2335 C CA . GLY A 1 306 ? -16.169 43.543 2.121 1.00 41.72 306 GLY A CA 1
ATOM 2336 C C . GLY A 1 306 ? -16.332 42.062 1.791 1.00 41.72 306 GLY A C 1
ATOM 2337 O O . GLY A 1 306 ? -15.635 41.215 2.333 1.00 41.72 306 GLY A O 1
ATOM 2338 N N . THR A 1 307 ? -17.268 41.758 0.898 1.00 48.38 307 THR A N 1
ATOM 2339 C CA . THR A 1 307 ? -17.334 40.518 0.113 1.00 48.38 307 THR A CA 1
ATOM 2340 C C . THR A 1 307 ? -16.189 40.462 -0.902 1.00 48.38 307 THR A C 1
ATOM 2342 O O . THR A 1 307 ? -15.960 41.462 -1.579 1.00 48.38 307 THR A O 1
ATOM 2345 N N . HIS A 1 308 ? -15.571 39.297 -1.119 1.00 52.94 308 HIS A N 1
ATOM 2346 C CA . HIS A 1 308 ? -15.049 38.956 -2.446 1.00 52.94 308 HIS A CA 1
ATOM 2347 C C . HIS A 1 308 ? -15.082 37.445 -2.696 1.00 52.94 308 HIS A C 1
ATOM 2349 O O . HIS A 1 308 ? -14.507 36.652 -1.954 1.00 52.94 308 HIS A O 1
ATOM 2355 N N . SER A 1 309 ? -15.814 37.090 -3.745 1.00 57.28 309 SER A N 1
ATOM 2356 C CA . SER A 1 309 ? -15.820 35.824 -4.466 1.00 57.28 309 SER A CA 1
ATOM 2357 C C . SER A 1 309 ? -14.777 35.834 -5.597 1.00 57.28 309 SER A C 1
ATOM 2359 O O . SER A 1 309 ? -14.252 36.908 -5.914 1.00 57.28 309 SER A O 1
ATOM 2361 N N . ASN A 1 310 ? -14.631 34.657 -6.232 1.00 49.31 310 ASN A N 1
ATOM 2362 C CA . ASN A 1 310 ? -14.016 34.330 -7.539 1.00 49.31 310 ASN A CA 1
ATOM 2363 C C . ASN A 1 310 ? -12.558 33.850 -7.477 1.00 49.31 310 ASN A C 1
ATOM 2365 O O . ASN A 1 310 ? -11.789 34.363 -6.674 1.00 49.31 310 ASN A O 1
ATOM 2369 N N . GLU A 1 311 ? -12.049 32.959 -8.329 1.00 51.91 311 GLU A N 1
ATOM 2370 C CA . GLU A 1 311 ? -12.496 31.925 -9.297 1.00 51.91 311 GLU A CA 1
ATOM 2371 C C . GLU A 1 311 ? -11.165 31.374 -9.877 1.00 51.91 311 GLU A C 1
ATOM 2373 O O . GLU A 1 311 ? -10.163 32.089 -9.875 1.00 51.91 311 GLU A O 1
ATOM 2378 N N . ASP A 1 312 ? -11.183 30.126 -10.347 1.00 54.50 312 ASP A N 1
ATOM 2379 C CA . ASP A 1 312 ? -10.439 29.566 -11.492 1.00 54.50 312 ASP A CA 1
ATOM 2380 C C . ASP A 1 312 ? -8.955 29.918 -11.743 1.00 54.50 312 ASP A C 1
ATOM 2382 O O . ASP A 1 312 ? -8.637 31.014 -12.205 1.00 54.50 312 ASP A O 1
ATOM 2386 N N . VAL A 1 313 ? -8.086 28.898 -11.614 1.00 51.69 313 VAL A N 1
ATOM 2387 C CA . VAL A 1 313 ? -7.211 28.342 -12.682 1.00 51.69 313 VAL A CA 1
ATOM 2388 C C . VAL A 1 313 ? -7.035 26.844 -12.431 1.00 51.69 313 VAL A C 1
ATOM 2390 O O . VAL A 1 313 ? -6.820 26.478 -11.254 1.00 51.69 313 VAL A O 1
#

Secondary structure (DSSP, 8-state):
----PPP------------------GGGGPPPPGGGGEETTEE--HHHHHHHHHS-SS--SPTTGGGSTTT-HHHHS-TTS-EEEE-TTT--EEEEES-SS-HHHHHHHHHHHTS-EE-GGGB-TTSEEE-TTSEEEETT--EEEEE--BTTB--EEE-GGGSBPPPP-TTSHHHHHHHHTT-TTS---TTSTTS----------TT-SS--PPP--TTT--TTT------S--S---THHHHHHHHHHHHHHHHHHHHHHHHHHHHHHTT------------------------------------------

Organism: NCBI:txid265543

pLDDT: mean 76.39, std 22.38, range [33.5, 98.62]

Radius of gyration: 34.61 Å; chains: 1; bounding box: 100×86×88 Å